Protein AF-A0A973SW27-F1 (afdb_monomer)

Structure (mmCIF, N/CA/C/O backbone):
data_AF-A0A973SW27-F1
#
_entry.id   AF-A0A973SW27-F1
#
loop_
_atom_site.group_PDB
_atom_site.id
_atom_site.type_symbol
_atom_site.label_atom_id
_atom_site.label_alt_id
_atom_site.label_comp_id
_atom_site.label_asym_id
_atom_site.label_entity_id
_atom_site.label_seq_id
_atom_site.pdbx_PDB_ins_code
_atom_site.Cartn_x
_atom_site.Cartn_y
_atom_site.Cartn_z
_atom_site.occupancy
_atom_site.B_iso_or_equiv
_atom_site.auth_seq_id
_atom_site.auth_comp_id
_atom_site.auth_asym_id
_atom_site.auth_atom_id
_atom_site.pdbx_PDB_model_num
ATOM 1 N N . LEU A 1 1 ? -18.133 21.772 13.355 1.00 40.66 1 LEU A N 1
ATOM 2 C CA . LEU A 1 1 ? -18.861 20.989 14.383 1.00 40.66 1 LEU A CA 1
ATOM 3 C C . LEU A 1 1 ? -17.955 19.847 14.830 1.00 40.66 1 LEU A C 1
ATOM 5 O O . LEU A 1 1 ? -17.284 19.302 13.960 1.00 40.66 1 LEU A O 1
ATOM 9 N N . PRO A 1 2 ? -17.870 19.508 16.127 1.00 47.66 2 PRO A N 1
ATOM 10 C CA . PRO A 1 2 ? -17.130 18.324 16.556 1.00 47.66 2 PRO A CA 1
ATOM 11 C C . PRO A 1 2 ? -17.764 17.072 15.932 1.00 47.66 2 PRO A C 1
ATOM 13 O O . PRO A 1 2 ? -18.982 16.905 15.987 1.00 47.66 2 PRO A O 1
ATOM 16 N N . ILE A 1 3 ? -16.948 16.222 15.305 1.00 56.50 3 ILE A N 1
ATOM 17 C CA . ILE A 1 3 ? -17.394 14.929 14.770 1.00 56.50 3 ILE A CA 1
ATOM 18 C C . ILE A 1 3 ? -17.722 14.034 15.968 1.00 56.50 3 ILE A C 1
ATOM 20 O O . ILE A 1 3 ? -16.873 13.818 16.832 1.00 56.50 3 ILE A O 1
ATOM 24 N N . SER A 1 4 ? -18.953 13.534 16.042 1.00 53.44 4 SER A N 1
ATOM 25 C CA . SER A 1 4 ? -19.408 12.644 17.109 1.00 53.44 4 SER A CA 1
ATOM 26 C C . SER A 1 4 ? -19.530 11.208 16.592 1.00 53.44 4 SER A C 1
ATOM 28 O O . SER A 1 4 ? -20.234 10.935 15.624 1.00 53.44 4 SER A O 1
ATOM 30 N N . VAL A 1 5 ? -18.842 10.269 17.249 1.00 60.06 5 VAL A N 1
ATOM 31 C CA . VAL A 1 5 ? -19.018 8.824 17.026 1.00 60.06 5 VAL A CA 1
ATOM 32 C C . VAL A 1 5 ? -20.014 8.310 18.061 1.00 60.06 5 VAL A C 1
ATOM 34 O O . VAL A 1 5 ? -19.787 8.447 19.264 1.00 60.06 5 VAL A O 1
ATOM 37 N N . ALA A 1 6 ? -21.129 7.733 17.612 1.00 65.50 6 ALA A N 1
ATOM 38 C CA . ALA A 1 6 ? -22.134 7.176 18.512 1.00 65.50 6 ALA A CA 1
ATOM 39 C C . ALA A 1 6 ? -21.799 5.718 18.852 1.00 65.50 6 ALA A C 1
ATOM 41 O O . ALA A 1 6 ? -21.609 4.895 17.954 1.00 65.50 6 ALA A O 1
ATOM 42 N N . VAL A 1 7 ? -21.778 5.394 20.149 1.00 57.81 7 VAL A N 1
ATOM 43 C CA . VAL A 1 7 ? -21.615 4.022 20.650 1.00 57.81 7 VAL A CA 1
ATOM 44 C C . VAL A 1 7 ? -22.796 3.656 21.535 1.00 57.81 7 VAL A C 1
ATOM 46 O O . VAL A 1 7 ? -23.141 4.393 22.458 1.00 57.81 7 VAL A O 1
ATOM 49 N N . ARG A 1 8 ? -23.432 2.517 21.250 1.00 64.19 8 ARG A N 1
ATOM 50 C CA . ARG A 1 8 ? -24.581 2.006 22.016 1.00 64.19 8 ARG A CA 1
ATOM 51 C C . ARG A 1 8 ? -24.301 0.596 22.533 1.00 64.19 8 ARG A C 1
ATOM 53 O O . ARG A 1 8 ? -23.698 -0.218 21.835 1.00 64.19 8 ARG A O 1
ATOM 60 N N . THR A 1 9 ? -24.784 0.308 23.742 1.00 63.28 9 THR A N 1
ATOM 61 C CA . THR A 1 9 ? -24.854 -1.041 24.331 1.00 63.28 9 THR A CA 1
ATOM 62 C C . THR A 1 9 ? -26.323 -1.406 24.575 1.00 63.28 9 THR A C 1
ATOM 64 O O . THR A 1 9 ? -27.123 -0.509 24.852 1.00 63.28 9 THR A O 1
ATOM 67 N N . PRO A 1 10 ? -26.723 -2.689 24.509 1.00 59.91 10 PRO A N 1
ATOM 68 C CA . PRO A 1 10 ? -28.121 -3.096 24.696 1.00 59.91 10 PRO A CA 1
ATOM 69 C C . PRO A 1 10 ? -28.594 -3.086 26.171 1.00 59.91 10 PRO A C 1
ATOM 71 O O . PRO A 1 10 ? -29.479 -3.853 26.536 1.00 59.91 10 PRO A O 1
ATOM 74 N N . GLY A 1 11 ? -28.024 -2.231 27.030 1.00 65.69 11 GLY A N 1
ATOM 75 C CA . GLY A 1 11 ? -28.366 -2.114 28.454 1.00 65.69 11 GLY A CA 1
ATOM 76 C C . GLY A 1 11 ? -27.400 -2.829 29.409 1.00 65.69 11 GLY A C 1
ATOM 77 O O . GLY A 1 11 ? -26.449 -3.494 28.992 1.00 65.69 11 GLY A O 1
ATOM 78 N N . ALA A 1 12 ? -27.634 -2.668 30.717 1.00 63.03 12 ALA A N 1
ATOM 79 C CA . ALA A 1 12 ? -26.813 -3.272 31.766 1.00 63.03 12 ALA A CA 1
ATOM 80 C C . ALA A 1 12 ? -26.934 -4.809 31.766 1.00 63.03 12 ALA A C 1
ATOM 82 O O . ALA A 1 12 ? -28.025 -5.367 31.645 1.00 63.03 12 ALA A O 1
ATOM 83 N N . ARG A 1 13 ? -25.805 -5.509 31.930 1.00 67.06 13 ARG A N 1
ATOM 84 C CA . ARG A 1 13 ? -25.742 -6.973 32.066 1.00 67.06 13 ARG A CA 1
ATOM 85 C C . ARG A 1 13 ? -25.045 -7.336 33.372 1.00 67.06 13 ARG A C 1
ATOM 87 O O . ARG A 1 13 ? -24.016 -6.755 33.708 1.00 67.06 13 ARG A O 1
ATOM 94 N N . THR A 1 14 ? -25.577 -8.322 34.088 1.00 67.81 14 THR A N 1
ATOM 95 C CA . THR A 1 14 ? -24.980 -8.819 35.333 1.00 67.81 14 THR A CA 1
ATOM 96 C C . THR A 1 14 ? -23.962 -9.918 35.038 1.00 67.81 14 THR A C 1
ATOM 98 O O . THR A 1 14 ? -24.295 -10.931 34.426 1.00 67.81 14 THR A O 1
ATOM 101 N N . LEU A 1 15 ? -22.728 -9.741 35.512 1.00 67.12 15 LEU A N 1
ATOM 102 C CA . LEU A 1 15 ? -21.686 -10.768 35.498 1.00 67.12 15 LEU A CA 1
ATOM 103 C C . LEU A 1 15 ? -21.727 -11.562 36.810 1.00 67.12 15 LEU A C 1
ATOM 105 O O . LEU A 1 15 ? -21.544 -10.993 37.885 1.00 67.12 15 LEU A O 1
ATOM 109 N N . ARG A 1 16 ? -21.945 -12.880 36.734 1.00 73.19 16 ARG A N 1
ATOM 110 C CA . ARG A 1 16 ? -21.802 -13.774 37.896 1.00 73.19 16 ARG A CA 1
ATOM 111 C C . ARG A 1 16 ? -20.324 -14.107 38.125 1.00 73.19 16 ARG A C 1
ATOM 113 O O . ARG A 1 16 ? -19.546 -14.164 37.173 1.00 73.19 16 ARG A O 1
ATOM 120 N N . ARG A 1 17 ? -19.935 -14.333 39.387 1.00 70.12 17 ARG A N 1
ATOM 121 C CA . ARG A 1 17 ? -18.566 -14.736 39.763 1.00 70.12 17 ARG A CA 1
ATOM 122 C C . ARG A 1 17 ? -18.140 -15.965 38.945 1.00 70.12 17 ARG A C 1
ATOM 124 O O . ARG A 1 17 ? -18.899 -16.922 38.856 1.00 70.12 17 ARG A O 1
ATOM 131 N N . GLY A 1 18 ? -16.942 -15.913 38.358 1.00 71.06 18 GLY A N 1
ATOM 132 C CA . GLY A 1 18 ? -16.387 -16.980 37.512 1.00 71.06 18 GLY A CA 1
ATOM 133 C C . GLY A 1 18 ? -16.957 -17.051 36.088 1.00 71.06 18 GLY A C 1
ATOM 134 O O . GLY A 1 18 ? -16.537 -17.904 35.316 1.00 71.06 18 GLY A O 1
ATOM 135 N N . GLY A 1 19 ? -17.902 -16.177 35.727 1.00 75.44 19 GLY A N 1
ATOM 136 C CA . GLY A 1 19 ? -18.508 -16.146 34.397 1.00 75.44 19 GLY A CA 1
ATOM 137 C C . GLY A 1 19 ? -17.782 -15.238 33.404 1.00 75.44 19 GLY A C 1
ATOM 138 O O . GLY A 1 19 ? -16.840 -14.523 33.737 1.00 75.44 19 GLY A O 1
ATOM 139 N N . THR A 1 20 ? -18.287 -15.223 32.173 1.00 72.31 20 THR A N 1
ATOM 140 C CA . THR A 1 20 ? -17.944 -14.244 31.133 1.00 72.31 20 THR A CA 1
ATOM 141 C C . THR A 1 20 ? -19.232 -13.589 30.644 1.00 72.31 20 THR A C 1
ATOM 143 O O . THR A 1 20 ? -20.231 -14.273 30.433 1.00 72.31 20 THR A O 1
ATOM 146 N N . VAL A 1 21 ? -19.222 -12.271 30.442 1.00 76.06 21 VAL A N 1
ATOM 147 C CA . VAL A 1 21 ? -20.316 -11.527 29.799 1.00 76.06 21 VAL A CA 1
ATOM 148 C C . VAL A 1 21 ? -19.765 -10.881 28.534 1.00 76.06 21 VAL A C 1
ATOM 150 O O . VAL A 1 21 ? -18.729 -10.223 28.575 1.00 76.06 21 VAL A O 1
ATOM 153 N N . ARG A 1 22 ? -20.465 -11.059 27.410 1.00 76.62 22 ARG A N 1
ATOM 154 C CA . ARG A 1 22 ? -20.168 -10.375 26.145 1.00 76.62 22 ARG A CA 1
ATOM 155 C C . ARG A 1 22 ? -21.127 -9.200 25.979 1.00 76.62 22 ARG A C 1
ATOM 157 O O . ARG A 1 22 ? -22.342 -9.382 26.052 1.00 76.62 22 ARG A O 1
ATOM 164 N N . LEU A 1 23 ? -20.582 -8.008 25.758 1.00 78.12 23 LEU A N 1
ATOM 165 C CA . LEU A 1 23 ? -21.348 -6.801 25.460 1.00 78.12 23 LEU A CA 1
ATOM 166 C C . LEU A 1 23 ? -21.123 -6.441 23.989 1.00 78.12 23 LEU A C 1
ATOM 168 O O . LEU A 1 23 ? -20.010 -6.042 23.648 1.00 78.12 23 LEU A O 1
ATOM 172 N N . PRO A 1 24 ? -22.125 -6.592 23.106 1.00 78.44 24 PRO A N 1
ATOM 173 C CA . PRO A 1 24 ? -21.983 -6.110 21.743 1.00 78.44 24 PRO A CA 1
ATOM 174 C C . PRO A 1 24 ? -21.921 -4.576 21.760 1.00 78.44 24 PRO A C 1
ATOM 176 O O . PRO A 1 24 ? -22.743 -3.922 22.408 1.00 78.44 24 PRO A O 1
ATOM 179 N N . LEU A 1 25 ? -20.938 -4.018 21.055 1.00 82.12 25 LEU A N 1
ATOM 180 C CA . LEU A 1 25 ? -20.796 -2.583 20.825 1.00 82.12 25 LEU A CA 1
ATOM 181 C C . LEU A 1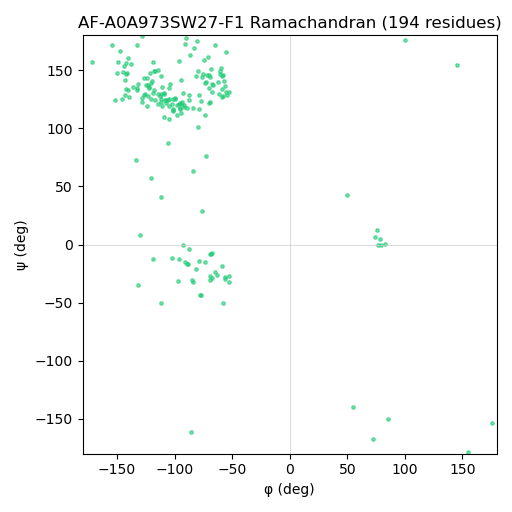 25 ? -21.218 -2.283 19.390 1.00 82.12 25 LEU A C 1
ATOM 183 O O . LEU A 1 25 ? -20.613 -2.795 18.451 1.00 82.12 25 LEU A O 1
ATOM 187 N N . ALA A 1 26 ? -22.245 -1.452 19.224 1.00 83.44 26 ALA A N 1
ATOM 188 C CA . ALA A 1 26 ? -22.583 -0.888 17.923 1.00 83.44 26 ALA A CA 1
ATOM 189 C C . ALA A 1 26 ? -21.854 0.450 17.767 1.00 83.44 26 ALA A C 1
ATOM 191 O O . ALA A 1 26 ? -22.084 1.365 18.561 1.00 83.44 26 ALA A O 1
ATOM 192 N N . VAL A 1 27 ? -20.981 0.546 16.762 1.00 83.94 27 VAL A N 1
ATOM 193 C CA . VAL A 1 27 ? -20.266 1.773 16.391 1.00 83.94 27 VAL A CA 1
ATOM 194 C C . VAL A 1 27 ? -20.858 2.291 15.087 1.00 83.94 27 VAL A C 1
ATOM 196 O O . VAL A 1 27 ? -20.891 1.568 14.094 1.00 83.94 27 VAL A O 1
ATOM 199 N N . THR A 1 28 ? -21.320 3.539 15.080 1.00 87.94 28 THR A N 1
ATOM 200 C CA . THR A 1 28 ? -21.819 4.200 13.867 1.00 87.94 28 THR A CA 1
ATOM 201 C C . THR A 1 28 ? -20.947 5.406 13.552 1.00 87.94 28 THR A C 1
ATOM 203 O O . THR A 1 28 ? -20.781 6.292 14.392 1.00 87.94 28 THR A O 1
ATOM 206 N N . VAL A 1 29 ? -20.407 5.436 12.334 1.00 86.31 29 VAL A N 1
ATOM 207 C CA . VAL A 1 29 ? -19.619 6.551 11.802 1.00 86.31 29 VAL A CA 1
ATOM 208 C C . VAL A 1 29 ? -20.525 7.369 10.877 1.00 86.31 29 VAL A C 1
ATOM 210 O O . VAL A 1 29 ? -20.999 6.820 9.880 1.00 86.31 29 VAL A O 1
ATOM 213 N N . PRO A 1 30 ? -20.822 8.643 11.192 1.00 87.25 30 PRO A N 1
ATOM 214 C CA . PRO A 1 30 ? -21.636 9.490 10.326 1.00 87.25 30 PRO A CA 1
ATOM 215 C C . PRO A 1 30 ? -21.034 9.641 8.924 1.00 87.25 30 PRO A C 1
ATOM 217 O O . PRO A 1 30 ? -19.811 9.723 8.772 1.00 87.25 30 PRO A O 1
ATOM 220 N N . ALA A 1 31 ? -21.892 9.747 7.908 1.00 83.62 31 ALA A N 1
ATOM 221 C CA . ALA A 1 31 ? -21.459 10.100 6.559 1.00 83.62 31 ALA A CA 1
ATOM 222 C C . ALA A 1 31 ? -20.709 11.446 6.565 1.00 83.62 31 ALA A C 1
ATOM 224 O O . ALA A 1 31 ? -21.077 12.366 7.296 1.00 83.62 31 ALA A O 1
ATOM 225 N N . GLY A 1 32 ? -19.640 11.549 5.771 1.00 84.69 32 GLY A N 1
ATOM 226 C CA . GLY A 1 32 ? -18.786 12.742 5.721 1.00 84.69 32 GLY A CA 1
ATOM 227 C C . GLY A 1 32 ? -17.783 12.870 6.874 1.00 84.69 32 GLY A C 1
ATOM 228 O O . GLY A 1 32 ? -17.082 13.877 6.953 1.00 84.69 32 GLY A O 1
ATOM 229 N N . THR A 1 33 ? -17.681 11.871 7.760 1.00 89.62 33 THR A N 1
ATOM 230 C CA . THR A 1 33 ? -16.595 11.813 8.749 1.00 89.62 33 THR A CA 1
ATOM 231 C C . THR A 1 33 ? -15.247 11.813 8.031 1.00 89.62 33 THR A C 1
ATOM 233 O O . THR A 1 33 ? -15.018 10.999 7.138 1.00 89.62 33 THR A O 1
ATOM 236 N N . ALA A 1 34 ? -14.357 12.727 8.422 1.00 90.31 34 ALA A N 1
ATOM 237 C CA . ALA A 1 34 ? -13.029 12.814 7.833 1.00 90.31 34 ALA A CA 1
ATOM 238 C C . ALA A 1 34 ? -12.243 11.506 8.061 1.00 90.31 34 ALA A C 1
ATOM 240 O O . ALA A 1 34 ? -12.402 10.875 9.112 1.00 90.31 34 ALA A O 1
ATOM 241 N N . PRO A 1 35 ? -11.368 11.098 7.132 1.00 90.94 35 PRO A N 1
ATOM 242 C CA . PRO A 1 35 ? -10.468 9.978 7.365 1.00 90.94 35 PRO A CA 1
ATOM 243 C C . PRO A 1 35 ? -9.583 10.227 8.582 1.00 90.94 35 PRO A C 1
ATOM 245 O O . PRO A 1 35 ? -9.179 11.359 8.855 1.00 90.94 35 PRO A O 1
ATOM 248 N N . GLY A 1 36 ? -9.275 9.168 9.319 1.00 90.62 36 GLY A N 1
ATOM 249 C CA . GLY A 1 36 ? -8.448 9.270 10.508 1.00 90.62 36 GLY A CA 1
ATOM 250 C C . GLY A 1 36 ? -8.684 8.159 11.514 1.00 90.62 36 GLY A C 1
ATOM 251 O O . GLY A 1 36 ? -9.483 7.242 11.320 1.00 90.62 36 GLY A O 1
ATOM 252 N N . THR A 1 37 ? -7.954 8.258 12.621 1.00 91.19 37 THR A N 1
ATOM 253 C CA . THR A 1 37 ? -8.097 7.355 13.760 1.00 91.19 37 THR A CA 1
ATOM 254 C C . THR A 1 37 ? -8.882 8.053 14.861 1.00 91.19 37 THR A C 1
ATOM 256 O O . THR A 1 37 ? -8.461 9.087 15.373 1.00 91.19 37 THR A O 1
ATOM 259 N N . TYR A 1 38 ? -10.010 7.463 15.238 1.00 91.06 38 TYR A N 1
ATOM 260 C CA . TYR A 1 38 ? -10.900 7.946 16.282 1.00 91.06 38 TYR A CA 1
ATOM 261 C C . TYR A 1 38 ? -10.861 6.981 17.462 1.00 91.06 38 TYR A C 1
ATOM 263 O O . TYR A 1 38 ? -11.105 5.784 17.307 1.00 91.06 38 TYR A O 1
ATOM 271 N N . THR A 1 39 ? -10.572 7.501 18.651 1.00 90.56 39 THR A N 1
ATOM 272 C CA . THR A 1 39 ? -10.571 6.709 19.883 1.00 90.56 39 THR A CA 1
ATOM 273 C C . THR A 1 39 ? -11.885 6.907 20.614 1.00 90.56 39 THR A C 1
ATOM 275 O O . THR A 1 39 ? -12.209 8.020 21.027 1.00 90.56 39 THR A O 1
ATOM 278 N N . VAL A 1 40 ? -12.622 5.818 20.816 1.00 88.75 40 VAL A N 1
ATOM 279 C CA . VAL A 1 40 ? -13.832 5.816 21.633 1.00 88.75 40 VAL A CA 1
ATOM 280 C C . VAL A 1 40 ? -13.529 5.149 22.977 1.00 88.75 40 VAL A C 1
ATOM 282 O O . VAL A 1 40 ? -13.336 3.931 23.019 1.00 88.75 40 VAL A O 1
ATOM 285 N N . PRO A 1 41 ? -13.459 5.905 24.087 1.00 87.50 41 PRO A N 1
ATOM 286 C CA . PRO A 1 41 ? -13.238 5.317 25.400 1.00 87.50 41 PRO A CA 1
ATOM 287 C C . PRO A 1 41 ? -14.477 4.532 25.844 1.00 87.50 41 PRO A C 1
ATOM 289 O O . PRO A 1 41 ? -15.570 5.084 25.971 1.00 87.50 41 PRO A O 1
ATOM 292 N N . VAL A 1 42 ? -14.310 3.237 26.116 1.00 86.69 42 VAL A N 1
ATOM 293 C CA . VAL A 1 42 ? -15.359 2.388 26.690 1.00 86.69 42 VAL A CA 1
ATOM 294 C C . VAL A 1 42 ? -15.081 2.214 28.175 1.00 86.69 42 VAL A C 1
ATOM 296 O O . VAL A 1 42 ? -14.063 1.645 28.570 1.00 86.69 42 VAL A O 1
ATOM 299 N N . ARG A 1 43 ? -15.999 2.705 29.009 1.00 87.00 43 ARG A N 1
ATOM 300 C CA . ARG A 1 43 ? -15.920 2.607 30.470 1.00 87.00 43 ARG A CA 1
ATOM 301 C C . ARG A 1 43 ? -16.889 1.559 30.991 1.00 87.00 43 ARG A C 1
ATOM 303 O O . ARG A 1 43 ? -18.055 1.543 30.605 1.00 87.00 43 ARG A O 1
ATOM 310 N N . PHE A 1 44 ? -16.415 0.717 31.898 1.00 81.31 44 PHE A N 1
ATOM 311 C CA . PHE A 1 44 ? -17.237 -0.259 32.604 1.00 81.31 44 PHE A CA 1
ATOM 312 C C . PHE A 1 44 ? -16.800 -0.370 34.065 1.00 81.31 44 PHE A C 1
ATOM 314 O O . PHE A 1 44 ? -15.623 -0.220 34.384 1.00 81.31 44 PHE A O 1
ATOM 321 N N . THR A 1 45 ? -17.748 -0.645 34.958 1.00 80.19 45 THR A N 1
ATOM 322 C CA . THR A 1 45 ? -17.482 -0.791 36.394 1.00 80.19 45 THR A CA 1
ATOM 323 C C . THR A 1 45 ? -17.604 -2.254 36.796 1.00 80.19 45 THR A C 1
ATOM 325 O O . THR A 1 45 ? -18.644 -2.874 36.585 1.00 80.19 45 THR A O 1
ATOM 328 N N . VAL A 1 46 ? -16.553 -2.812 37.399 1.00 74.12 46 VAL A N 1
ATOM 329 C CA . VAL A 1 46 ? -16.507 -4.198 37.890 1.00 74.12 46 VAL A CA 1
ATOM 330 C C . VAL A 1 46 ? -16.161 -4.172 39.369 1.00 74.12 46 VAL A C 1
ATOM 332 O O . VAL A 1 46 ? -15.106 -3.671 39.747 1.00 74.12 46 VAL A O 1
ATOM 335 N N . ALA A 1 47 ? -17.055 -4.698 40.213 1.00 78.62 47 ALA A N 1
ATOM 336 C CA . ALA A 1 47 ? -16.874 -4.737 41.669 1.00 78.62 47 ALA A CA 1
ATOM 337 C C . ALA A 1 47 ? -16.466 -3.371 42.275 1.00 78.62 47 ALA A C 1
ATOM 339 O O . ALA A 1 47 ? -15.558 -3.290 43.098 1.00 78.62 47 ALA A O 1
ATOM 340 N N . GLY A 1 48 ? -17.100 -2.283 41.818 1.00 82.44 48 GLY A N 1
ATOM 341 C CA . GLY A 1 48 ? -16.821 -0.917 42.282 1.00 82.44 48 GLY A CA 1
ATOM 342 C C . GLY A 1 48 ? -15.574 -0.257 41.679 1.00 82.44 48 GLY A C 1
ATOM 343 O O . GLY A 1 48 ? -15.301 0.898 41.987 1.00 82.44 48 GLY A O 1
ATOM 344 N N . ARG A 1 49 ? -14.830 -0.942 40.800 1.00 84.06 49 ARG A N 1
ATOM 345 C CA . ARG A 1 49 ? -13.678 -0.377 40.082 1.00 84.06 49 ARG A CA 1
ATOM 346 C C . ARG A 1 49 ? -14.056 -0.017 38.652 1.00 84.06 49 ARG A C 1
ATOM 348 O O . ARG A 1 49 ? -14.525 -0.877 37.909 1.00 84.06 49 ARG A O 1
ATOM 355 N N . THR A 1 50 ? -13.817 1.230 38.262 1.00 87.81 50 THR A N 1
ATOM 356 C CA . THR A 1 50 ? -13.958 1.675 36.871 1.00 87.81 50 THR A CA 1
ATOM 357 C C . THR A 1 50 ? -12.744 1.231 36.068 1.00 87.81 50 THR A C 1
ATOM 359 O O . THR A 1 50 ? -11.605 1.486 36.452 1.00 87.81 50 THR A O 1
ATOM 362 N N . VAL A 1 51 ? -12.994 0.584 34.937 1.00 86.25 51 VAL A N 1
ATOM 363 C CA . VAL A 1 51 ? -11.992 0.228 33.939 1.00 86.25 51 VAL A CA 1
ATOM 364 C C . VAL A 1 51 ? -12.351 0.949 32.649 1.00 86.25 51 VAL A C 1
ATOM 366 O O . VAL A 1 51 ? -13.503 0.932 32.214 1.00 86.25 51 VAL A O 1
ATOM 369 N N . GLU A 1 52 ? -11.358 1.582 32.037 1.00 89.19 52 GLU A N 1
ATOM 370 C CA . GLU A 1 52 ? -11.482 2.219 30.732 1.00 89.19 52 GLU A CA 1
ATOM 371 C C . GLU A 1 52 ? -10.652 1.437 29.717 1.00 89.19 52 GLU A C 1
ATOM 373 O O . GLU A 1 52 ? -9.484 1.120 29.957 1.00 89.19 52 GLU A O 1
ATOM 378 N N . ARG A 1 53 ? -11.269 1.084 28.590 1.00 89.88 53 ARG A N 1
ATOM 379 C CA . ARG A 1 53 ? -10.595 0.457 27.455 1.00 89.88 53 ARG A CA 1
ATOM 380 C C . ARG A 1 53 ? -10.931 1.234 26.185 1.00 89.88 53 ARG A C 1
ATOM 382 O O . ARG A 1 53 ? -12.113 1.385 25.880 1.00 89.88 53 ARG A O 1
ATOM 389 N N . PRO A 1 54 ? -9.931 1.741 25.449 1.00 90.50 54 PRO A N 1
ATOM 390 C CA . PRO A 1 54 ? -10.188 2.422 24.192 1.00 90.50 54 PRO A CA 1
ATOM 391 C C . PRO A 1 54 ? -10.598 1.418 23.112 1.00 90.50 54 PRO A C 1
ATOM 393 O O . PRO A 1 54 ? -10.020 0.337 22.999 1.00 90.50 54 PRO A O 1
ATOM 396 N N . VAL A 1 55 ? -11.569 1.810 22.294 1.00 90.56 55 VAL A N 1
ATOM 397 C CA . VAL A 1 55 ? -11.854 1.196 20.997 1.00 90.56 55 VAL A CA 1
ATOM 398 C C . VAL A 1 55 ? -11.339 2.138 19.921 1.00 90.56 55 VAL A C 1
ATOM 400 O O . VAL A 1 55 ? -11.709 3.311 19.887 1.00 90.56 55 VAL A O 1
ATOM 403 N N . THR A 1 56 ? -10.485 1.623 19.044 1.00 91.75 56 THR A N 1
ATOM 404 C CA . THR A 1 56 ? -9.932 2.384 17.923 1.00 91.75 56 THR A CA 1
ATOM 405 C C . THR A 1 56 ? -10.786 2.159 16.684 1.00 91.75 56 THR A C 1
ATOM 407 O O . THR A 1 56 ? -10.949 1.026 16.238 1.00 91.75 56 THR A O 1
ATOM 410 N N . VAL A 1 57 ? -11.304 3.240 16.109 1.00 91.75 57 VAL A N 1
ATOM 411 C CA . VAL A 1 57 ? -12.057 3.243 14.853 1.00 91.75 57 VAL A CA 1
ATOM 412 C C . VAL A 1 57 ? -11.208 3.947 13.804 1.00 91.75 57 VAL A C 1
ATOM 414 O O . VAL A 1 57 ? -10.862 5.115 13.971 1.00 91.75 57 VAL A O 1
ATOM 417 N N . ARG A 1 58 ? -10.852 3.244 12.729 1.00 91.88 58 ARG A N 1
ATOM 418 C CA . ARG A 1 58 ? -10.161 3.836 11.578 1.00 91.88 58 ARG A CA 1
ATOM 419 C C . ARG A 1 58 ? -11.179 4.112 10.486 1.00 91.88 58 ARG A C 1
ATOM 421 O O . ARG A 1 58 ? -11.924 3.216 10.099 1.00 91.88 58 ARG A O 1
ATOM 428 N N . VAL A 1 59 ? -11.225 5.356 10.038 1.00 92.62 59 VAL A N 1
ATOM 429 C CA . VAL A 1 59 ? -12.067 5.799 8.930 1.00 92.62 59 VAL A CA 1
ATOM 430 C C . VAL A 1 59 ? -11.149 6.102 7.761 1.00 92.62 59 VAL A C 1
ATOM 432 O O . VAL A 1 59 ? -10.173 6.831 7.928 1.00 92.62 59 VAL A O 1
ATOM 435 N N . HIS A 1 60 ? -11.481 5.555 6.601 1.00 93.50 60 HIS A N 1
ATOM 436 C CA . HIS A 1 60 ? -10.738 5.739 5.362 1.00 93.50 60 HIS A CA 1
ATOM 437 C C . HIS A 1 60 ? -11.628 6.405 4.317 1.00 93.50 60 HIS A C 1
ATOM 439 O O . HIS A 1 60 ? -12.859 6.321 4.395 1.00 93.50 60 HIS A O 1
ATOM 445 N N . LEU A 1 61 ? -11.017 7.062 3.334 1.00 91.19 61 LEU A N 1
ATOM 446 C CA . LEU A 1 61 ? -11.746 7.476 2.142 1.00 91.19 61 LEU A CA 1
ATOM 447 C C . LEU A 1 61 ? -12.268 6.229 1.426 1.00 91.19 61 LEU A C 1
ATOM 449 O O . LEU A 1 61 ? -11.535 5.243 1.324 1.00 91.19 61 LEU A O 1
ATOM 453 N N . PRO A 1 62 ? -13.498 6.253 0.887 1.00 91.75 62 PRO A N 1
ATOM 454 C CA . PRO A 1 62 ? -13.932 5.200 -0.013 1.00 91.75 62 PRO A CA 1
ATOM 455 C C . PRO A 1 62 ? -12.920 5.076 -1.157 1.00 91.75 62 PRO A C 1
ATOM 457 O O . PRO A 1 62 ? -12.538 6.077 -1.764 1.00 91.75 62 PRO A O 1
ATOM 460 N N . ALA A 1 63 ? -12.443 3.861 -1.414 1.00 94.88 63 ALA A N 1
ATOM 461 C CA . ALA A 1 63 ? -11.490 3.592 -2.480 1.00 94.88 63 ALA A CA 1
ATOM 462 C C . ALA A 1 63 ? -11.788 2.241 -3.129 1.00 94.88 63 ALA A C 1
ATOM 464 O O . ALA A 1 63 ? -11.913 1.218 -2.444 1.00 94.88 63 ALA A O 1
ATOM 465 N N . GLY A 1 64 ? -11.891 2.235 -4.454 1.00 94.44 64 GLY A N 1
ATOM 466 C CA . GLY A 1 64 ? -12.310 1.067 -5.221 1.00 94.44 64 GLY A CA 1
ATOM 467 C C . GLY A 1 64 ? -12.442 1.362 -6.712 1.00 94.44 64 GLY A C 1
ATOM 468 O O . GLY A 1 64 ? -11.786 2.259 -7.238 1.00 94.44 64 GLY A O 1
ATOM 469 N N . GLY A 1 65 ? -13.298 0.596 -7.389 1.00 94.62 65 GLY A N 1
ATOM 470 C CA . GLY A 1 65 ? -13.431 0.634 -8.845 1.00 94.62 65 GLY A CA 1
ATOM 471 C C . GLY A 1 65 ? -12.417 -0.280 -9.532 1.00 94.62 65 GLY A C 1
ATOM 472 O O . GLY A 1 65 ? -12.044 -1.315 -8.985 1.00 94.62 65 GLY A O 1
ATOM 473 N N . ARG A 1 66 ? -12.001 0.087 -10.748 1.00 95.62 66 ARG A N 1
ATOM 474 C CA . ARG A 1 66 ? -10.993 -0.669 -11.502 1.00 95.62 66 ARG A CA 1
ATOM 475 C C . ARG A 1 66 ? -9.607 -0.441 -10.902 1.00 95.62 66 ARG A C 1
ATOM 477 O O . ARG A 1 66 ? -9.259 0.704 -10.617 1.00 95.62 66 ARG A O 1
ATOM 484 N N . ASP A 1 67 ? -8.819 -1.506 -10.813 1.00 97.50 67 ASP A N 1
ATOM 485 C CA . ASP A 1 67 ? -7.390 -1.409 -10.526 1.00 97.50 67 ASP A CA 1
ATOM 486 C C . ASP A 1 67 ? -6.678 -0.504 -11.556 1.00 97.50 67 ASP A C 1
ATOM 488 O O . ASP A 1 67 ? -6.957 -0.523 -12.764 1.00 97.50 67 ASP A O 1
ATOM 492 N N . LEU A 1 68 ? -5.797 0.355 -11.051 1.00 97.06 68 LEU A N 1
ATOM 493 C CA . LEU A 1 68 ? -5.029 1.339 -11.804 1.00 97.06 68 LEU A CA 1
ATOM 494 C C . LEU A 1 68 ? -3.670 0.807 -12.281 1.00 97.06 68 LEU A C 1
ATOM 496 O O . LEU A 1 68 ? -3.049 1.453 -13.130 1.00 97.06 68 LEU A O 1
ATOM 500 N N . VAL A 1 69 ? -3.199 -0.313 -11.726 1.00 97.31 69 VAL A N 1
ATOM 501 C CA . VAL A 1 69 ? -1.868 -0.875 -11.998 1.00 97.31 69 VAL A CA 1
ATOM 502 C C . VAL A 1 69 ? -1.773 -1.605 -13.347 1.00 97.31 69 VAL A C 1
ATOM 504 O O . VAL A 1 69 ? -0.799 -1.339 -14.060 1.00 97.31 69 VAL A O 1
ATOM 507 N N . PRO A 1 70 ? -2.744 -2.447 -13.767 1.00 94.19 70 PRO A N 1
ATOM 508 C CA . PRO A 1 70 ? -2.636 -3.214 -15.001 1.00 94.19 70 PRO A CA 1
ATOM 509 C C . PRO A 1 70 ? -2.375 -2.346 -16.237 1.00 94.19 70 PRO A C 1
ATOM 511 O O . PRO A 1 70 ? -3.047 -1.338 -16.495 1.00 94.19 70 PRO A O 1
ATOM 514 N N . GLY A 1 71 ? -1.374 -2.751 -17.022 1.00 85.06 71 GLY A N 1
ATOM 515 C CA . GLY A 1 71 ? -0.896 -2.009 -18.194 1.00 85.06 71 GLY A CA 1
ATOM 516 C C . GLY A 1 71 ? -0.084 -0.747 -17.867 1.00 85.06 71 GLY A C 1
ATOM 517 O O . GLY A 1 71 ? 0.231 0.030 -18.773 1.00 85.06 71 GLY A O 1
ATOM 518 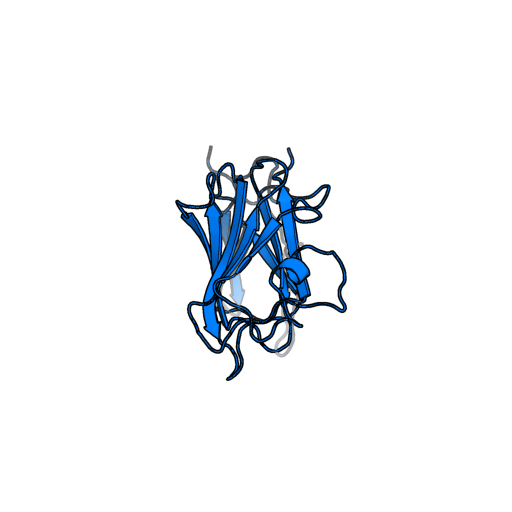N N . GLY A 1 72 ? 0.230 -0.510 -16.592 1.00 90.50 72 GLY A N 1
ATOM 519 C CA . GLY A 1 72 ? 1.261 0.425 -16.160 1.00 90.50 72 GLY A CA 1
ATOM 520 C C . GLY A 1 72 ? 2.665 -0.094 -16.480 1.00 90.50 72 GLY A C 1
ATOM 521 O O . GLY A 1 72 ? 2.869 -1.281 -16.722 1.00 90.50 72 GLY A O 1
ATOM 522 N N . LE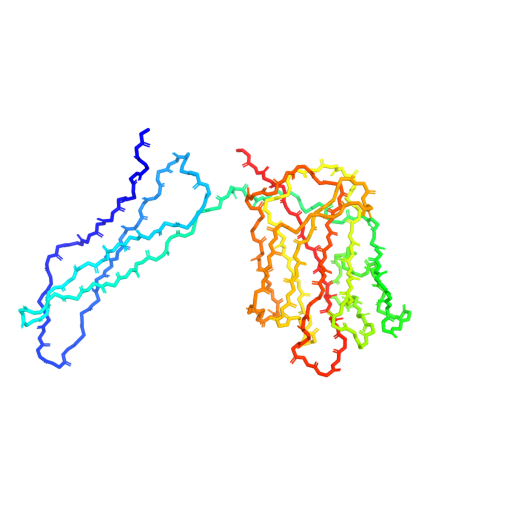U A 1 73 ? 3.652 0.804 -16.496 1.00 97.75 73 LEU A N 1
ATOM 523 C CA . LEU A 1 73 ? 5.054 0.415 -16.688 1.00 97.75 73 LEU A CA 1
ATOM 524 C C . LEU A 1 73 ? 5.722 0.259 -15.325 1.00 97.75 73 LEU A C 1
ATOM 526 O O . LEU A 1 73 ? 5.843 1.253 -14.603 1.00 97.75 73 LEU A O 1
ATOM 530 N N . ALA A 1 74 ? 6.165 -0.952 -14.999 1.00 98.56 74 ALA A N 1
ATOM 531 C CA . ALA A 1 74 ? 6.875 -1.222 -13.759 1.00 98.56 74 ALA A CA 1
ATOM 532 C C . ALA A 1 74 ? 8.399 -1.167 -13.937 1.00 98.56 74 ALA A C 1
ATOM 534 O O . ALA A 1 74 ? 8.936 -1.612 -14.951 1.00 98.56 74 ALA A O 1
ATOM 535 N N . THR A 1 75 ? 9.091 -0.625 -12.939 1.00 98.75 75 THR A N 1
ATOM 536 C CA . THR A 1 75 ? 10.556 -0.649 -12.823 1.00 98.75 75 THR A CA 1
ATOM 537 C C . THR A 1 75 ? 10.952 -0.889 -11.370 1.00 98.75 75 THR A C 1
ATOM 539 O O . THR A 1 75 ? 10.154 -0.667 -10.458 1.00 98.75 75 THR A O 1
ATOM 542 N N . SER A 1 76 ? 12.184 -1.327 -11.133 1.00 98.81 76 SER A N 1
ATOM 543 C CA . SER A 1 76 ? 12.706 -1.616 -9.797 1.00 98.81 76 SER A CA 1
ATOM 544 C C . SER A 1 76 ? 14.089 -0.994 -9.592 1.00 98.81 76 SER A C 1
ATOM 546 O O . SER A 1 76 ? 14.720 -0.496 -10.527 1.00 98.81 76 SER A O 1
ATOM 548 N N . SER A 1 77 ? 14.577 -1.045 -8.354 1.00 98.62 77 SER A N 1
ATOM 549 C CA . SER A 1 77 ? 15.986 -0.796 -8.018 1.00 98.62 77 SER A CA 1
ATOM 550 C C . SER A 1 77 ? 16.940 -1.879 -8.533 1.00 98.62 77 SER A C 1
ATOM 552 O O . SER A 1 77 ? 18.150 -1.742 -8.380 1.00 98.62 77 SER A O 1
ATOM 554 N N . GLY A 1 78 ? 16.400 -2.975 -9.061 1.00 98.62 78 GLY A N 1
ATOM 555 C CA . GLY A 1 78 ? 17.104 -4.194 -9.420 1.00 98.62 78 GLY A CA 1
ATOM 556 C C . GLY A 1 78 ? 16.213 -5.406 -9.174 1.00 98.62 78 GLY A C 1
ATOM 557 O O . GLY A 1 78 ? 15.336 -5.373 -8.304 1.00 98.62 78 GLY A O 1
ATOM 558 N N . ASP A 1 79 ? 16.486 -6.471 -9.918 1.00 98.62 79 ASP A N 1
ATOM 559 C CA . ASP A 1 79 ? 15.777 -7.745 -9.834 1.00 98.62 79 ASP A CA 1
ATOM 560 C C . ASP A 1 79 ? 16.739 -8.834 -9.322 1.00 98.62 79 ASP A C 1
ATOM 562 O O . ASP A 1 79 ? 17.951 -8.740 -9.527 1.00 98.62 79 ASP A O 1
ATOM 566 N N . GLU A 1 80 ? 16.217 -9.845 -8.623 1.00 98.44 80 GLU A N 1
ATOM 567 C CA . GLU A 1 80 ? 16.987 -11.005 -8.146 1.00 98.44 80 GLU A CA 1
ATOM 568 C C . GLU A 1 80 ? 17.641 -11.728 -9.330 1.00 98.44 80 GLU A C 1
ATOM 570 O O . GLU A 1 80 ? 18.847 -11.981 -9.338 1.00 98.44 80 GLU A O 1
ATOM 575 N N . THR A 1 81 ? 16.829 -12.015 -10.349 1.00 98.31 81 THR A N 1
ATOM 576 C CA . THR A 1 81 ? 17.219 -12.573 -11.645 1.00 98.31 81 THR A CA 1
ATOM 577 C C . THR A 1 81 ? 16.283 -12.020 -12.730 1.00 98.31 81 THR A C 1
ATOM 579 O O . THR A 1 81 ? 15.216 -11.489 -12.408 1.00 98.31 81 THR A O 1
ATOM 582 N N . PRO A 1 82 ? 16.619 -12.184 -14.024 1.00 98.00 82 PRO A N 1
ATOM 583 C CA . PRO A 1 82 ? 15.710 -11.837 -15.118 1.00 98.00 82 PRO A CA 1
ATOM 584 C C . PRO A 1 82 ? 14.356 -12.570 -15.102 1.00 98.00 82 PRO A C 1
ATOM 586 O O . PRO A 1 82 ? 13.421 -12.096 -15.740 1.00 98.00 82 PRO A O 1
ATOM 589 N N . ASP A 1 83 ? 14.237 -13.693 -14.381 1.00 98.12 83 ASP A N 1
ATOM 590 C CA . ASP A 1 83 ? 12.997 -14.479 -14.276 1.00 98.12 83 ASP A CA 1
ATOM 591 C C . ASP A 1 83 ? 11.985 -13.878 -13.285 1.00 98.12 83 ASP A C 1
ATOM 593 O O . ASP A 1 83 ? 10.813 -14.253 -13.299 1.00 98.12 83 ASP A O 1
ATOM 597 N N . PHE A 1 84 ? 12.412 -12.932 -12.440 1.00 98.56 84 PHE A N 1
ATOM 598 C CA . PHE A 1 84 ? 11.556 -12.254 -11.458 1.00 98.56 84 PHE A CA 1
ATOM 599 C C . PHE A 1 84 ? 11.520 -10.732 -11.677 1.00 98.56 84 PHE A C 1
ATOM 601 O O . PHE A 1 84 ? 11.887 -9.965 -10.777 1.00 98.56 84 PHE A O 1
ATOM 608 N N . PRO A 1 85 ? 11.116 -10.270 -12.876 1.00 98.69 85 PRO A N 1
ATOM 609 C CA . PRO A 1 85 ? 11.251 -8.879 -13.280 1.00 98.69 85 PRO A CA 1
ATOM 610 C C . PRO A 1 85 ? 10.237 -7.972 -12.583 1.00 98.69 85 PRO A C 1
ATOM 612 O O . PRO A 1 85 ? 9.145 -8.396 -12.205 1.00 98.69 85 PRO A O 1
ATOM 615 N N . ALA A 1 86 ? 10.538 -6.672 -12.523 1.00 98.75 86 ALA A N 1
ATOM 616 C CA . ALA A 1 86 ? 9.605 -5.662 -12.015 1.00 98.75 86 ALA A CA 1
ATOM 617 C C . ALA A 1 86 ? 8.223 -5.702 -12.696 1.00 98.75 86 ALA A C 1
ATOM 619 O O . ALA A 1 86 ? 7.220 -5.414 -12.056 1.00 98.75 86 ALA A O 1
ATOM 620 N N . ALA A 1 87 ? 8.152 -6.066 -13.982 1.00 98.44 87 ALA A N 1
ATOM 621 C CA . ALA A 1 87 ? 6.898 -6.142 -14.739 1.00 98.44 87 ALA A CA 1
ATOM 622 C C . ALA A 1 87 ? 5.847 -7.071 -14.105 1.00 98.44 87 ALA A C 1
ATOM 624 O O . ALA A 1 87 ? 4.655 -6.806 -14.253 1.00 98.44 87 ALA A O 1
ATOM 625 N N . ALA A 1 88 ? 6.283 -8.091 -13.363 1.00 98.50 88 ALA A N 1
ATOM 626 C CA . ALA A 1 88 ? 5.396 -9.063 -12.739 1.00 98.50 88 ALA A CA 1
ATOM 627 C C . ALA A 1 88 ? 4.459 -8.445 -11.689 1.00 98.50 88 ALA A C 1
ATOM 629 O O . ALA A 1 88 ? 3.346 -8.911 -11.518 1.00 98.50 88 ALA A O 1
ATOM 630 N N . VAL A 1 89 ? 4.817 -7.327 -11.036 1.00 98.50 89 VAL A N 1
ATOM 631 C CA . VAL A 1 89 ? 3.877 -6.710 -10.074 1.00 98.50 89 VAL A CA 1
ATOM 632 C C . VAL A 1 89 ? 2.645 -6.076 -10.729 1.00 98.50 89 VAL A C 1
ATOM 634 O O . VAL A 1 89 ? 1.758 -5.612 -10.014 1.00 98.50 89 VAL A O 1
ATOM 637 N N . ALA A 1 90 ? 2.615 -5.980 -12.063 1.00 97.81 90 ALA A N 1
ATOM 638 C CA . ALA A 1 90 ? 1.592 -5.263 -12.819 1.00 97.81 90 ALA A CA 1
ATOM 639 C C . ALA A 1 90 ? 0.971 -6.070 -13.975 1.00 97.81 90 ALA A C 1
ATOM 641 O O . ALA A 1 90 ? 0.222 -5.498 -14.775 1.00 97.81 90 ALA A O 1
ATOM 642 N N . ASP A 1 91 ? 1.280 -7.364 -14.092 1.00 96.69 91 ASP A N 1
ATOM 643 C CA . ASP A 1 91 ? 0.771 -8.229 -15.165 1.00 96.69 91 ASP A CA 1
ATOM 644 C C . ASP A 1 91 ? -0.576 -8.898 -14.824 1.00 96.69 91 ASP A C 1
ATOM 646 O O . ASP A 1 91 ? -1.299 -9.312 -15.732 1.00 96.69 91 ASP A O 1
ATOM 650 N N . GLY A 1 92 ? -0.951 -8.917 -13.541 1.00 93.75 92 GLY A N 1
ATOM 651 C CA . GLY A 1 92 ? -2.187 -9.521 -13.049 1.00 93.75 92 GLY A CA 1
ATOM 652 C C . GLY A 1 92 ? -2.149 -11.051 -12.985 1.00 93.75 92 GLY A C 1
ATOM 653 O O . GLY A 1 92 ? -3.208 -11.662 -12.826 1.00 93.75 92 GLY A O 1
ATOM 654 N N . ASP A 1 93 ? -0.973 -11.669 -13.120 1.00 96.12 93 ASP A N 1
ATOM 655 C CA . ASP A 1 93 ? -0.791 -13.112 -13.006 1.00 96.12 93 ASP A CA 1
ATOM 656 C C . ASP A 1 93 ? -0.293 -13.478 -11.594 1.00 96.12 93 ASP A C 1
ATOM 658 O O . ASP A 1 93 ? 0.852 -13.203 -11.247 1.00 96.12 93 ASP A O 1
ATOM 662 N N . PRO A 1 94 ? -1.103 -14.151 -10.756 1.00 94.81 94 PRO A N 1
ATOM 663 C CA . PRO A 1 94 ? -0.681 -14.528 -9.407 1.00 94.81 94 PRO A CA 1
ATOM 664 C C . PRO A 1 94 ? 0.435 -15.590 -9.381 1.00 94.81 94 PRO A C 1
ATOM 666 O O . PRO A 1 94 ? 0.923 -15.928 -8.301 1.00 94.81 94 PRO A O 1
ATOM 669 N N . ALA A 1 95 ? 0.812 -16.169 -10.528 1.00 96.94 95 ALA A N 1
ATOM 670 C CA . ALA A 1 95 ? 1.913 -17.122 -10.638 1.00 96.94 95 ALA A CA 1
ATOM 671 C C . ALA A 1 95 ? 3.275 -16.459 -10.912 1.00 96.94 95 ALA A C 1
ATOM 673 O O . ALA A 1 95 ? 4.310 -17.104 -10.711 1.00 96.94 95 ALA A O 1
ATOM 674 N N . THR A 1 96 ? 3.302 -15.202 -11.360 1.00 98.12 96 THR A N 1
ATOM 675 C CA . THR A 1 96 ? 4.539 -14.443 -11.581 1.00 98.12 96 THR A CA 1
ATOM 676 C C . THR A 1 96 ? 4.839 -13.576 -10.361 1.00 98.12 96 THR A C 1
ATOM 678 O O . THR A 1 96 ? 3.979 -13.302 -9.530 1.00 98.12 96 THR A O 1
ATOM 681 N N . ARG A 1 97 ? 6.103 -13.184 -10.182 1.00 98.69 97 ARG A N 1
ATOM 682 C CA . ARG A 1 97 ? 6.498 -12.306 -9.076 1.00 98.69 97 ARG A CA 1
ATOM 683 C C . ARG A 1 97 ? 7.687 -11.450 -9.458 1.00 98.69 97 ARG A C 1
ATOM 685 O O . ARG A 1 97 ? 8.584 -11.907 -10.167 1.00 98.69 97 ARG A O 1
ATOM 692 N N . TRP A 1 98 ? 7.733 -10.243 -8.915 1.00 98.81 98 TRP A N 1
ATOM 693 C CA . TRP A 1 98 ? 8.986 -9.511 -8.803 1.00 98.81 98 TRP A CA 1
ATOM 694 C C . TRP A 1 98 ? 9.748 -10.015 -7.582 1.00 98.81 98 TRP A C 1
ATOM 696 O O . TRP A 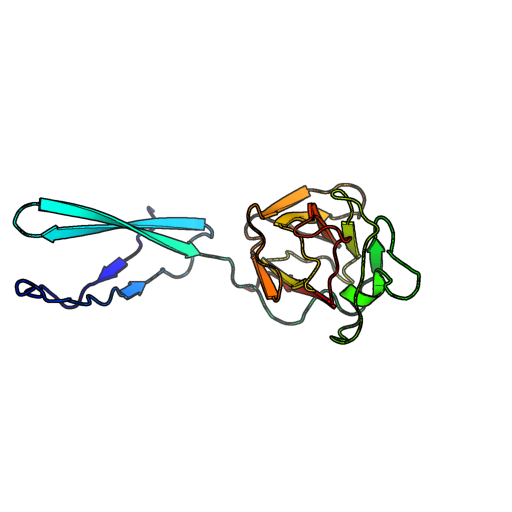1 98 ? 9.147 -10.322 -6.545 1.00 98.81 98 TRP A O 1
ATOM 706 N N . SER A 1 99 ? 11.072 -10.057 -7.692 1.00 98.88 99 SER A N 1
ATOM 707 C CA . SER A 1 99 ? 11.959 -10.291 -6.557 1.00 98.88 99 SER A CA 1
ATOM 708 C C . SER A 1 99 ? 13.123 -9.328 -6.616 1.00 98.88 99 SER A C 1
ATOM 710 O O . SER A 1 99 ? 13.712 -9.140 -7.675 1.00 98.88 99 SER A O 1
ATOM 712 N N . SER A 1 100 ? 13.480 -8.730 -5.487 1.00 98.88 100 SER A N 1
ATOM 713 C CA . SER A 1 100 ? 14.624 -7.832 -5.402 1.00 98.88 100 SER A CA 1
ATOM 714 C C . SER A 1 100 ? 15.931 -8.587 -5.136 1.00 98.88 100 SER A C 1
ATOM 716 O O . SER A 1 100 ? 15.918 -9.688 -4.581 1.00 98.88 100 SER A O 1
ATOM 718 N N . PRO A 1 101 ? 17.087 -7.945 -5.371 1.00 98.69 101 PRO A N 1
ATOM 719 C CA . PRO A 1 101 ? 18.328 -8.307 -4.707 1.00 98.69 101 PRO A CA 1
ATOM 720 C C . PRO A 1 101 ? 18.184 -8.283 -3.179 1.00 98.69 101 PRO A C 1
ATOM 722 O O . PRO A 1 101 ? 17.244 -7.712 -2.616 1.00 98.69 101 PRO A O 1
ATOM 725 N N . VAL A 1 102 ? 19.163 -8.871 -2.495 1.00 98.62 102 VAL A N 1
ATOM 726 C CA . VAL A 1 102 ? 19.276 -8.897 -1.029 1.00 98.62 102 VAL A CA 1
ATOM 727 C C . VAL A 1 102 ? 19.678 -7.506 -0.509 1.00 98.62 102 VAL A C 1
ATOM 729 O O . VAL A 1 102 ? 20.830 -7.265 -0.162 1.00 98.62 102 VAL A O 1
ATOM 732 N N . ASP A 1 103 ? 18.723 -6.575 -0.476 1.00 98.56 103 ASP A N 1
ATOM 733 C CA . ASP A 1 103 ? 18.921 -5.178 -0.071 1.00 98.56 103 ASP A CA 1
ATOM 734 C C . ASP A 1 103 ? 17.673 -4.642 0.645 1.00 98.56 103 ASP A C 1
ATOM 736 O O . ASP A 1 103 ? 16.565 -4.666 0.109 1.00 98.56 103 ASP A O 1
ATOM 740 N N . ASP A 1 104 ? 17.850 -4.124 1.863 1.00 98.69 104 ASP A N 1
ATOM 741 C CA . ASP A 1 104 ? 16.754 -3.545 2.642 1.00 98.69 104 ASP A CA 1
ATOM 742 C C . ASP A 1 104 ? 16.161 -2.290 1.994 1.00 98.69 104 ASP A C 1
ATOM 744 O O . ASP A 1 104 ? 15.002 -1.976 2.256 1.00 98.69 104 ASP A O 1
ATOM 748 N N . SER A 1 105 ? 16.920 -1.594 1.146 1.00 98.19 105 SER A N 1
ATOM 749 C CA . SER A 1 105 ? 16.524 -0.351 0.484 1.00 98.19 105 SER A CA 1
ATOM 750 C C . SER A 1 105 ? 15.888 -0.541 -0.899 1.00 98.19 105 SER A C 1
ATOM 752 O O . SER A 1 105 ? 15.487 0.454 -1.522 1.00 98.19 105 SER A O 1
ATOM 754 N N . ALA A 1 106 ? 15.765 -1.795 -1.354 1.00 98.88 106 ALA A N 1
ATOM 755 C CA . ALA A 1 106 ? 15.201 -2.131 -2.651 1.00 98.88 106 ALA A CA 1
ATOM 756 C C . ALA A 1 106 ? 13.748 -1.657 -2.802 1.00 98.88 106 ALA A C 1
ATOM 758 O O . ALA A 1 106 ? 12.981 -1.559 -1.838 1.00 98.88 106 ALA A O 1
ATOM 759 N N . TRP A 1 107 ? 13.367 -1.342 -4.035 1.00 98.88 107 TRP A N 1
ATOM 760 C CA . TRP A 1 107 ? 12.045 -0.830 -4.361 1.00 98.88 107 TRP A CA 1
ATOM 761 C C . TRP A 1 107 ? 11.550 -1.339 -5.710 1.00 98.88 107 TRP A C 1
ATOM 763 O O . TRP A 1 107 ? 12.336 -1.598 -6.618 1.00 98.88 107 TRP A O 1
ATOM 773 N N . VAL A 1 108 ? 10.227 -1.391 -5.843 1.00 98.94 108 VAL A N 1
ATOM 774 C CA . VAL A 1 108 ? 9.513 -1.558 -7.111 1.00 98.94 108 VAL A CA 1
ATOM 775 C C . VAL A 1 108 ? 8.488 -0.443 -7.246 1.00 98.94 108 VAL A C 1
ATOM 777 O O . VAL A 1 108 ? 7.907 0.015 -6.258 1.00 98.94 108 VAL A O 1
ATOM 780 N N . GLN A 1 109 ? 8.295 0.049 -8.461 1.00 98.81 109 GLN A N 1
ATOM 781 C CA . GLN A 1 109 ? 7.355 1.119 -8.752 1.00 98.81 109 GLN A CA 1
ATOM 782 C C . GLN A 1 109 ? 6.574 0.834 -10.023 1.00 98.81 109 GLN A C 1
ATOM 784 O O . GLN A 1 109 ? 7.074 0.171 -10.924 1.00 98.81 109 GLN A O 1
ATOM 789 N N . VAL A 1 110 ? 5.391 1.429 -10.125 1.00 98.81 110 VAL A N 1
ATOM 790 C CA . VAL A 1 110 ? 4.546 1.380 -11.314 1.00 98.81 110 VAL A CA 1
ATOM 791 C C . VAL A 1 110 ? 4.194 2.800 -11.732 1.00 98.81 110 VAL A C 1
ATOM 793 O O . VAL A 1 110 ? 3.700 3.593 -10.925 1.00 98.81 110 VAL A O 1
ATOM 796 N N . ARG A 1 111 ? 4.418 3.119 -13.010 1.00 98.69 111 ARG A N 1
ATOM 797 C CA . ARG A 1 111 ? 3.825 4.283 -13.671 1.00 98.69 111 ARG A CA 1
ATOM 798 C C . ARG A 1 111 ? 2.384 3.968 -14.048 1.00 98.69 111 ARG A C 1
ATOM 800 O O . ARG A 1 111 ? 2.146 3.109 -14.897 1.00 98.69 111 ARG A O 1
ATOM 807 N N . LEU A 1 112 ? 1.445 4.704 -13.470 1.00 98.06 112 LEU A N 1
ATOM 808 C CA . LEU A 1 112 ? 0.026 4.592 -13.779 1.00 98.06 112 LEU A CA 1
ATOM 809 C C . LEU A 1 112 ? -0.253 5.130 -15.187 1.00 98.06 112 LEU A C 1
ATOM 811 O O . LEU A 1 112 ? 0.342 6.113 -15.632 1.00 98.06 112 LEU A O 1
ATOM 815 N N . ARG A 1 113 ? -1.213 4.519 -15.887 1.00 96.19 113 ARG A N 1
ATOM 816 C CA . ARG A 1 113 ? -1.637 4.987 -17.221 1.00 96.19 113 ARG A CA 1
ATOM 817 C C . ARG A 1 113 ? -2.333 6.344 -17.182 1.00 96.19 113 ARG A C 1
ATOM 819 O O . ARG A 1 113 ? -2.313 7.087 -18.161 1.00 96.19 113 ARG A O 1
ATOM 826 N N . THR A 1 114 ? -2.988 6.645 -16.068 1.00 94.00 114 THR A N 1
ATOM 827 C CA . THR A 1 114 ? -3.707 7.897 -15.850 1.00 94.00 114 THR A CA 1
ATOM 828 C C . THR A 1 114 ? -3.456 8.351 -14.417 1.00 94.00 114 THR A C 1
ATOM 830 O O . THR A 1 114 ? -3.683 7.557 -13.502 1.00 94.00 114 THR A O 1
ATOM 833 N N . PRO A 1 115 ? -2.997 9.596 -14.200 1.00 96.31 115 PRO A N 1
ATOM 834 C CA . PRO A 1 115 ? -2.823 10.121 -12.856 1.00 96.31 115 PRO A CA 1
ATOM 835 C C . PRO A 1 115 ? -4.136 10.112 -12.071 1.00 96.31 115 PRO A C 1
ATOM 837 O O . PRO A 1 115 ? -5.165 10.570 -12.568 1.00 96.31 115 PRO A O 1
ATOM 840 N N . ALA A 1 116 ? -4.093 9.639 -10.830 1.00 96.62 116 ALA A N 1
ATOM 841 C CA . ALA A 1 116 ? -5.265 9.499 -9.973 1.00 96.62 116 ALA A CA 1
ATOM 842 C C . ALA A 1 116 ? -4.929 9.847 -8.522 1.00 96.62 116 ALA A C 1
ATOM 844 O O . ALA A 1 116 ? -3.782 9.742 -8.091 1.00 96.62 116 ALA A O 1
ATOM 845 N N . ARG A 1 117 ? -5.940 10.237 -7.742 1.00 96.81 117 ARG A N 1
ATOM 846 C CA . ARG A 1 117 ? -5.810 10.278 -6.284 1.00 96.81 117 ARG A CA 1
ATOM 847 C C . ARG A 1 117 ? -5.988 8.860 -5.748 1.00 96.81 117 ARG A C 1
ATOM 849 O O . ARG A 1 117 ? -7.114 8.375 -5.672 1.00 96.81 117 ARG A O 1
ATOM 856 N N . VAL A 1 118 ? -4.887 8.192 -5.426 1.00 97.25 118 VAL A N 1
ATOM 857 C CA . VAL A 1 118 ? -4.901 6.801 -4.950 1.00 97.25 118 VAL A CA 1
ATOM 858 C C . VAL A 1 118 ? -5.335 6.764 -3.485 1.00 97.25 118 VAL A C 1
ATOM 860 O O . VAL A 1 118 ? -4.739 7.435 -2.649 1.00 97.25 118 VAL A O 1
ATOM 863 N N . GLY A 1 119 ? -6.391 6.005 -3.186 1.00 97.00 119 GLY A N 1
ATOM 864 C CA . GLY A 1 119 ? -6.961 5.874 -1.842 1.00 97.00 119 GLY A CA 1
ATOM 865 C C . GLY A 1 119 ? -6.471 4.640 -1.088 1.00 97.00 119 GLY A C 1
ATOM 866 O O . GLY A 1 119 ? -6.318 4.688 0.130 1.00 97.00 119 GLY A O 1
ATOM 867 N N . LYS A 1 120 ? -6.166 3.547 -1.796 1.00 98.06 120 LYS A N 1
ATOM 868 C CA . LYS A 1 120 ? -5.528 2.362 -1.210 1.00 98.06 120 LYS A CA 1
ATOM 869 C C . LYS A 1 120 ? -4.649 1.633 -2.218 1.00 98.06 120 LYS A C 1
ATOM 871 O O . LYS A 1 120 ? -4.875 1.725 -3.425 1.00 98.06 120 LYS A O 1
ATOM 876 N N . VAL A 1 121 ? -3.694 0.883 -1.689 1.00 98.50 121 VAL A N 1
ATOM 877 C CA . VAL A 1 121 ? -2.881 -0.094 -2.413 1.00 98.50 121 VAL A CA 1
ATOM 878 C C . VAL A 1 121 ? -3.093 -1.458 -1.762 1.00 98.50 121 VAL A C 1
ATOM 880 O O . VAL A 1 121 ? -3.173 -1.536 -0.535 1.00 98.50 121 VAL A O 1
ATOM 883 N N . VAL A 1 122 ? -3.207 -2.510 -2.567 1.00 98.69 122 VAL A N 1
ATOM 884 C CA . VAL A 1 122 ? -3.176 -3.902 -2.102 1.00 98.69 122 VAL A CA 1
ATOM 885 C C . VAL A 1 122 ? -1.858 -4.510 -2.563 1.00 98.69 122 VAL A C 1
ATOM 887 O O . VAL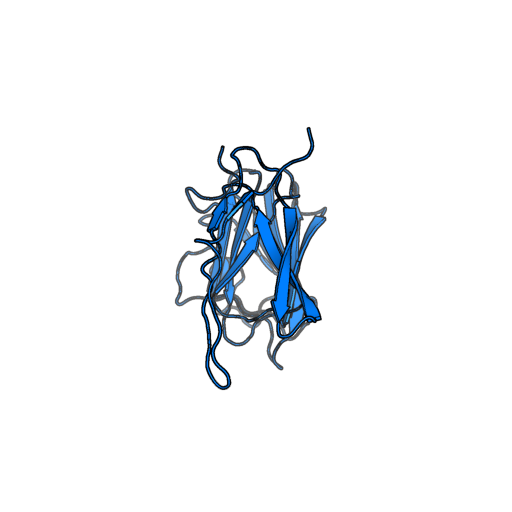 A 1 122 ? -1.468 -4.347 -3.716 1.00 98.69 122 VAL A O 1
ATOM 890 N N . LEU A 1 123 ? -1.136 -5.132 -1.638 1.00 98.88 123 LEU A N 1
ATOM 891 C CA . LEU A 1 123 ? 0.150 -5.772 -1.877 1.00 98.88 123 LEU A CA 1
ATOM 892 C C . LEU A 1 123 ? -0.017 -7.272 -1.694 1.00 98.88 123 LEU A C 1
ATOM 894 O O . LEU A 1 123 ? -0.498 -7.694 -0.646 1.00 98.88 123 LEU A O 1
ATOM 898 N N . HIS A 1 124 ? 0.412 -8.046 -2.683 1.00 98.81 124 HIS A N 1
ATOM 899 C CA . HIS A 1 124 ? 0.400 -9.504 -2.635 1.00 98.81 124 HIS A CA 1
ATOM 900 C C . HIS A 1 124 ? 1.830 -9.990 -2.432 1.00 98.81 124 HIS A C 1
ATOM 902 O O . HIS A 1 124 ? 2.575 -10.191 -3.393 1.00 98.81 124 HIS A O 1
ATOM 908 N N . TRP A 1 125 ? 2.264 -10.093 -1.180 1.00 98.81 125 TRP A N 1
ATOM 909 C CA . TRP A 1 125 ? 3.613 -10.543 -0.855 1.00 98.81 125 TRP A CA 1
ATOM 910 C C . TRP A 1 125 ? 3.765 -12.053 -1.023 1.00 98.81 125 TRP A C 1
ATOM 912 O O . TRP A 1 125 ? 2.862 -12.828 -0.713 1.00 98.81 125 TRP A O 1
ATOM 922 N N . GLN A 1 126 ? 4.964 -12.469 -1.420 1.00 98.38 126 GLN A N 1
ATOM 923 C CA . GLN A 1 126 ? 5.444 -13.828 -1.180 1.00 98.38 126 GLN A CA 1
ATOM 924 C C . GLN A 1 126 ? 5.961 -13.945 0.276 1.00 98.38 126 GLN A C 1
ATOM 926 O O . GLN A 1 126 ? 6.029 -12.952 1.002 1.00 98.38 126 GLN A O 1
ATOM 931 N N . ASP A 1 127 ? 6.356 -15.138 0.726 1.00 98.19 127 ASP A N 1
ATOM 932 C CA . ASP A 1 127 ? 6.982 -15.365 2.043 1.00 98.19 127 ASP A CA 1
ATOM 933 C C . ASP A 1 127 ? 8.202 -14.461 2.325 1.00 98.19 127 ASP A C 1
ATOM 935 O O . ASP A 1 127 ? 8.504 -14.150 3.478 1.00 98.19 127 ASP A O 1
ATOM 939 N N . ALA A 1 128 ? 8.915 -14.007 1.291 1.00 98.38 128 ALA A N 1
ATOM 940 C CA . ALA A 1 128 ? 9.999 -13.037 1.390 1.00 98.38 128 ALA A CA 1
ATOM 941 C C . ALA A 1 128 ? 9.469 -11.586 1.395 1.00 98.38 128 ALA A C 1
ATOM 943 O O . ALA A 1 128 ? 9.732 -10.790 0.494 1.00 98.38 128 ALA A O 1
ATOM 944 N N . TYR A 1 129 ? 8.690 -11.237 2.419 1.00 98.75 129 TYR A N 1
ATOM 945 C CA . TYR A 1 129 ? 8.022 -9.937 2.537 1.00 98.75 129 TYR A CA 1
ATOM 946 C C . TYR A 1 129 ? 8.854 -8.877 3.279 1.00 98.75 129 TYR A C 1
ATOM 948 O O . TYR A 1 129 ? 9.910 -9.140 3.873 1.00 98.75 129 TYR A O 1
ATOM 956 N N . ALA A 1 130 ? 8.356 -7.639 3.272 1.00 98.69 130 ALA A N 1
ATOM 957 C CA . ALA A 1 130 ? 8.940 -6.545 4.033 1.00 98.69 130 ALA A CA 1
ATOM 958 C C . ALA A 1 130 ? 8.356 -6.435 5.448 1.00 98.69 130 ALA A C 1
ATOM 960 O O . ALA A 1 130 ? 7.189 -6.100 5.623 1.00 98.69 130 ALA A O 1
ATOM 961 N N . ALA A 1 131 ? 9.191 -6.616 6.476 1.00 98.62 131 ALA A N 1
ATOM 962 C CA . ALA A 1 131 ? 8.797 -6.364 7.865 1.00 98.62 131 ALA A CA 1
ATOM 963 C C . ALA A 1 131 ? 8.602 -4.864 8.144 1.00 98.62 131 ALA A C 1
ATOM 965 O O . ALA A 1 131 ? 7.847 -4.494 9.038 1.00 98.62 131 ALA A O 1
ATOM 966 N N . ARG A 1 132 ? 9.299 -3.995 7.399 1.00 98.81 132 ARG A N 1
ATOM 967 C CA . ARG A 1 132 ? 9.079 -2.544 7.391 1.00 98.81 132 ARG A CA 1
ATOM 968 C C . ARG A 1 132 ? 9.249 -2.012 5.976 1.00 98.81 132 ARG A C 1
ATOM 970 O O . ARG A 1 132 ? 10.247 -2.324 5.327 1.00 98.81 132 ARG A O 1
ATOM 977 N N . TYR A 1 133 ? 8.325 -1.172 5.526 1.00 98.88 133 TYR A N 1
ATOM 978 C CA . TYR A 1 133 ? 8.367 -0.578 4.191 1.00 98.88 133 TYR A CA 1
ATOM 979 C C . TYR A 1 133 ? 7.612 0.752 4.124 1.00 98.88 133 TYR A C 1
ATOM 981 O O . TYR A 1 133 ? 6.948 1.184 5.070 1.00 98.88 133 TYR A O 1
ATOM 989 N N . GLN A 1 134 ? 7.749 1.428 2.992 1.00 98.88 134 GLN A N 1
ATOM 990 C CA . GLN A 1 134 ? 7.052 2.659 2.664 1.00 98.88 134 GLN A CA 1
ATOM 991 C C . GLN A 1 134 ? 6.261 2.473 1.377 1.00 98.88 134 GLN A C 1
ATOM 993 O O . GLN A 1 134 ? 6.792 1.967 0.389 1.00 98.88 134 GLN A O 1
ATOM 998 N N . VAL A 1 135 ? 5.020 2.950 1.379 1.00 98.75 135 VAL A N 1
ATOM 999 C CA . VAL A 1 135 ? 4.278 3.205 0.145 1.00 98.75 135 VAL A CA 1
ATOM 1000 C C . VAL A 1 135 ? 4.450 4.680 -0.182 1.00 98.75 135 VAL A C 1
ATOM 1002 O O . VAL A 1 135 ? 4.139 5.559 0.630 1.00 98.75 135 VAL A O 1
ATOM 1005 N N . GLN A 1 136 ? 4.998 4.947 -1.359 1.00 98.75 136 GLN A N 1
ATOM 1006 C CA . GLN A 1 136 ? 5.307 6.281 -1.843 1.00 98.75 136 GLN A CA 1
ATOM 1007 C C . GLN A 1 136 ? 4.506 6.587 -3.107 1.00 98.75 136 GLN A C 1
ATOM 1009 O O . GLN A 1 136 ? 4.213 5.704 -3.913 1.00 98.75 136 GLN A O 1
ATOM 1014 N N . THR A 1 137 ? 4.184 7.860 -3.288 1.00 98.56 137 THR A N 1
ATOM 1015 C CA . THR A 1 137 ? 3.484 8.391 -4.460 1.00 98.56 137 THR A CA 1
ATOM 1016 C C . THR A 1 137 ? 4.346 9.448 -5.131 1.00 98.56 137 THR A C 1
ATOM 1018 O O . THR A 1 137 ? 5.053 10.196 -4.448 1.00 98.56 137 THR A O 1
ATOM 1021 N N . SER A 1 138 ? 4.252 9.557 -6.451 1.00 98.56 138 SER A N 1
ATOM 1022 C CA . SER A 1 138 ? 4.924 10.607 -7.216 1.00 98.56 138 SER A CA 1
ATOM 1023 C C . SER A 1 138 ? 4.067 11.060 -8.397 1.00 98.56 138 SER A C 1
ATOM 1025 O O . SER A 1 138 ? 3.299 10.275 -8.955 1.00 98.56 138 SER A O 1
ATOM 1027 N N . ALA A 1 139 ? 4.183 12.332 -8.776 1.00 97.88 139 ALA A N 1
ATOM 1028 C CA . ALA A 1 139 ? 3.560 12.870 -9.984 1.00 97.88 139 ALA A CA 1
ATOM 1029 C C . ALA A 1 139 ? 4.419 12.627 -11.239 1.00 97.88 139 ALA A C 1
ATOM 1031 O O . ALA A 1 139 ? 3.875 12.430 -12.322 1.00 97.88 139 ALA A O 1
ATOM 1032 N N . ASP A 1 140 ? 5.745 12.610 -11.090 1.00 97.00 140 ASP A N 1
ATOM 1033 C CA . ASP A 1 140 ? 6.726 12.651 -12.182 1.00 97.00 140 ASP A CA 1
ATOM 1034 C C . ASP A 1 140 ? 7.640 11.411 -12.246 1.00 97.00 140 ASP A C 1
ATOM 1036 O O . ASP A 1 140 ? 8.309 11.192 -13.254 1.00 97.00 140 ASP A O 1
ATOM 1040 N N . GLY A 1 141 ? 7.644 10.574 -11.206 1.00 97.44 141 GLY A N 1
ATOM 1041 C CA . GLY A 1 141 ? 8.522 9.410 -11.071 1.00 97.44 141 GLY A CA 1
ATOM 1042 C C . GLY A 1 141 ? 9.919 9.755 -10.543 1.00 97.44 141 GLY A C 1
ATOM 1043 O O . GLY A 1 141 ? 10.741 8.856 -10.356 1.00 97.44 141 GLY A O 1
ATOM 1044 N N . VAL A 1 142 ? 10.183 11.033 -10.259 1.00 97.00 142 VAL A N 1
ATOM 1045 C CA . VAL A 1 142 ? 11.480 11.567 -9.819 1.00 97.00 142 VAL A CA 1
ATOM 1046 C C . VAL A 1 142 ? 11.393 12.046 -8.373 1.00 97.00 142 VAL A C 1
ATOM 1048 O O . VAL A 1 142 ? 12.196 11.635 -7.536 1.00 97.00 142 VAL A O 1
ATOM 1051 N N . THR A 1 143 ? 10.387 12.860 -8.057 1.00 97.50 143 THR A N 1
ATOM 1052 C CA . THR A 1 143 ? 10.148 13.395 -6.716 1.00 97.50 143 THR A CA 1
ATOM 1053 C C . THR A 1 143 ? 9.140 12.516 -5.996 1.00 97.50 143 THR A C 1
ATOM 1055 O O . THR A 1 143 ? 7.993 12.388 -6.422 1.00 97.50 143 THR A O 1
ATOM 1058 N N . TRP A 1 144 ? 9.563 11.897 -4.896 1.00 98.12 144 TRP A N 1
ATOM 1059 C CA . TRP A 1 144 ? 8.756 10.921 -4.168 1.00 98.12 144 TRP A CA 1
ATOM 1060 C C . TRP A 1 144 ? 8.318 11.451 -2.811 1.00 98.12 144 TRP A C 1
ATOM 1062 O O . TRP A 1 144 ? 9.123 11.975 -2.042 1.00 98.12 144 TRP A O 1
ATOM 1072 N N . HIS A 1 145 ? 7.044 11.238 -2.496 1.00 97.88 145 HIS A N 1
ATOM 1073 C CA . HIS A 1 145 ? 6.470 11.529 -1.189 1.00 97.88 145 HIS A CA 1
ATOM 1074 C C . HIS A 1 145 ? 6.045 10.225 -0.525 1.00 97.88 145 HIS A C 1
ATOM 1076 O O . HIS A 1 145 ? 5.343 9.413 -1.127 1.00 97.88 145 HIS A O 1
ATOM 1082 N N . THR A 1 146 ? 6.455 10.018 0.724 1.00 98.00 146 THR A N 1
ATOM 1083 C CA . THR A 1 146 ? 5.990 8.873 1.512 1.00 98.00 146 THR A CA 1
ATOM 1084 C C . THR A 1 146 ? 4.547 9.111 1.938 1.00 98.00 146 THR A C 1
ATOM 1086 O O . THR A 1 146 ? 4.288 9.983 2.763 1.00 98.00 146 THR A O 1
ATOM 1089 N N . ALA A 1 147 ? 3.622 8.326 1.385 1.00 97.31 147 ALA A N 1
ATOM 1090 C CA . ALA A 1 147 ? 2.213 8.367 1.759 1.00 97.31 147 ALA A CA 1
ATOM 1091 C C . ALA A 1 147 ? 1.982 7.623 3.081 1.00 97.31 147 ALA A C 1
ATOM 1093 O O . ALA A 1 147 ? 1.283 8.119 3.960 1.00 97.31 147 ALA A O 1
ATOM 1094 N N . VAL A 1 148 ? 2.605 6.449 3.239 1.00 97.62 148 VAL A N 1
ATOM 1095 C CA . VAL A 1 148 ? 2.497 5.616 4.446 1.00 97.62 148 VAL A CA 1
ATOM 1096 C C . VAL A 1 148 ? 3.832 4.942 4.744 1.00 97.62 148 VAL A C 1
ATOM 1098 O O . VAL A 1 148 ? 4.529 4.493 3.836 1.00 97.62 148 VAL A O 1
ATOM 1101 N N . THR A 1 149 ? 4.177 4.839 6.029 1.00 98.12 149 THR A N 1
ATOM 1102 C CA . THR A 1 149 ? 5.200 3.904 6.518 1.00 98.12 149 THR A CA 1
ATOM 1103 C C . THR A 1 149 ? 4.508 2.771 7.261 1.00 98.12 149 THR A C 1
ATOM 1105 O O . THR A 1 149 ? 3.816 3.020 8.248 1.00 98.12 149 THR A O 1
ATOM 1108 N N . VAL A 1 150 ? 4.718 1.539 6.809 1.00 98.38 150 VAL A N 1
ATOM 1109 C CA . VAL A 1 150 ? 4.257 0.328 7.489 1.00 98.38 150 VAL A CA 1
ATOM 1110 C C . VAL A 1 150 ? 5.406 -0.177 8.354 1.00 98.38 150 VAL A C 1
ATOM 1112 O O . VAL A 1 150 ? 6.474 -0.512 7.844 1.00 98.38 150 VAL A O 1
ATOM 1115 N N . ALA A 1 151 ? 5.218 -0.125 9.675 1.00 98.25 151 ALA A N 1
ATOM 1116 C CA . ALA A 1 151 ? 6.251 -0.449 10.663 1.00 98.25 151 ALA A CA 1
ATOM 1117 C C . ALA A 1 151 ? 6.346 -1.948 10.980 1.00 98.25 151 ALA A C 1
ATOM 1119 O O . ALA A 1 151 ? 7.439 -2.424 11.283 1.00 98.25 151 ALA A O 1
ATOM 1120 N N . ASP A 1 152 ? 5.210 -2.640 10.874 1.00 96.94 152 ASP A N 1
ATOM 1121 C CA . ASP A 1 152 ? 5.012 -4.032 11.267 1.00 96.94 152 ASP A CA 1
ATOM 1122 C C . ASP A 1 152 ? 4.277 -4.768 10.135 1.00 96.94 152 ASP A C 1
ATOM 1124 O O . ASP A 1 152 ? 3.074 -5.018 10.216 1.00 96.94 152 ASP A O 1
ATOM 1128 N N . GLY A 1 153 ? 4.988 -5.031 9.035 1.00 97.88 153 GLY A N 1
ATOM 1129 C CA . GLY A 1 153 ? 4.460 -5.814 7.916 1.00 97.88 153 GLY A CA 1
ATOM 1130 C C . GLY A 1 153 ? 4.238 -7.275 8.317 1.00 97.88 153 GLY A C 1
ATOM 1131 O O . GLY A 1 153 ? 5.064 -7.862 9.018 1.00 97.88 153 GLY A O 1
ATOM 1132 N N . GLY A 1 154 ? 3.118 -7.846 7.886 1.00 97.75 154 GLY A N 1
ATOM 1133 C CA . GLY A 1 154 ? 2.710 -9.231 8.107 1.00 97.75 154 GLY A CA 1
ATOM 1134 C C . GLY A 1 154 ? 2.918 -10.158 6.906 1.00 97.75 154 GLY A C 1
ATOM 1135 O O . GLY A 1 154 ? 2.835 -11.370 7.084 1.00 97.75 154 GLY A O 1
ATOM 1136 N N . GLY A 1 155 ? 3.206 -9.617 5.716 1.00 97.69 155 GLY A N 1
ATOM 1137 C CA . GLY A 1 155 ? 3.287 -10.405 4.480 1.00 97.69 155 GLY A CA 1
ATOM 1138 C C . GLY A 1 155 ? 1.9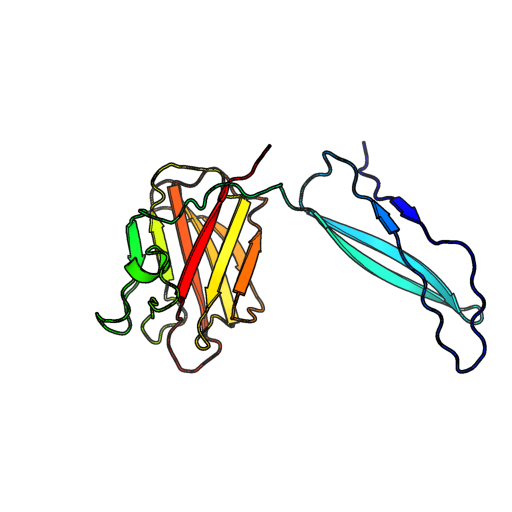10 -10.866 3.989 1.00 97.69 155 GLY A C 1
ATOM 1139 O O . GLY A 1 155 ? 0.886 -10.366 4.453 1.00 97.69 155 GLY A O 1
ATOM 1140 N N . GLY A 1 156 ? 1.878 -11.803 3.035 1.00 98.25 156 GLY A N 1
ATOM 1141 C CA . GLY A 1 156 ? 0.644 -12.191 2.343 1.00 98.25 156 GLY A CA 1
ATOM 1142 C C . GLY A 1 156 ? -0.064 -10.994 1.698 1.00 98.25 156 GLY A C 1
ATOM 1143 O O . GLY A 1 156 ? 0.592 -10.102 1.158 1.00 98.25 156 GLY A O 1
ATOM 1144 N N . ASP A 1 157 ? -1.394 -10.962 1.784 1.00 98.44 157 ASP A N 1
ATOM 1145 C CA . ASP A 1 157 ? -2.198 -9.851 1.272 1.00 98.44 157 ASP A CA 1
ATOM 1146 C C . ASP A 1 157 ? -2.284 -8.708 2.290 1.00 98.44 157 ASP A C 1
ATOM 1148 O O . ASP A 1 157 ? -2.878 -8.841 3.365 1.00 98.44 157 ASP A O 1
ATOM 1152 N N . GLU A 1 158 ? -1.758 -7.539 1.927 1.00 98.50 158 GLU A N 1
ATOM 1153 C CA . GLU A 1 158 ? -1.805 -6.341 2.761 1.00 98.50 158 GLU A CA 1
ATOM 1154 C C . GLU A 1 158 ? -2.520 -5.190 2.059 1.00 98.50 158 GLU A C 1
ATOM 1156 O O . GLU A 1 158 ? -2.131 -4.748 0.982 1.00 98.50 158 GLU A O 1
ATOM 1161 N N . THR A 1 159 ? -3.547 -4.636 2.707 1.00 98.31 159 THR A N 1
ATOM 1162 C CA . THR A 1 159 ? -4.173 -3.383 2.266 1.00 98.31 159 THR A CA 1
ATOM 1163 C C . THR A 1 159 ? -3.581 -2.198 3.019 1.00 98.31 159 THR A C 1
ATOM 1165 O O . THR A 1 159 ? -3.695 -2.103 4.243 1.00 98.31 159 THR A O 1
ATOM 1168 N N . VAL A 1 160 ? -3.024 -1.246 2.276 1.00 98.19 160 VAL A N 1
ATOM 1169 C CA . VAL A 1 160 ? -2.463 0.002 2.798 1.00 98.19 160 VAL A CA 1
ATOM 1170 C C . VAL A 1 160 ? -3.336 1.172 2.349 1.00 98.19 160 VAL A C 1
ATOM 1172 O O . VAL A 1 160 ? -3.544 1.375 1.155 1.00 98.19 160 VAL A O 1
ATOM 1175 N N . TRP A 1 161 ? -3.847 1.955 3.301 1.00 97.56 161 TRP A N 1
ATOM 1176 C CA . TRP A 1 161 ? -4.713 3.113 3.040 1.00 97.56 161 TRP A CA 1
ATOM 1177 C C . TRP A 1 161 ? -3.914 4.413 2.938 1.00 97.56 161 TRP A C 1
ATOM 1179 O O . TRP A 1 161 ? -3.114 4.721 3.817 1.00 97.56 161 TRP A O 1
ATOM 1189 N N . LEU A 1 162 ? -4.150 5.185 1.877 1.00 96.12 162 LEU A N 1
ATOM 1190 C CA . LEU A 1 162 ? -3.389 6.377 1.492 1.00 96.12 162 LEU A CA 1
ATOM 1191 C C . LEU A 1 162 ? -4.241 7.655 1.649 1.00 96.12 162 LEU A C 1
ATOM 1193 O O . LEU A 1 162 ? -4.197 8.548 0.809 1.00 96.12 162 LEU A O 1
ATOM 1197 N N . ASP A 1 163 ? -5.028 7.775 2.722 1.00 90.94 163 ASP A N 1
ATOM 1198 C CA . ASP A 1 163 ? -6.049 8.835 2.864 1.00 90.94 163 ASP A CA 1
ATOM 1199 C C . ASP A 1 163 ? -5.512 10.277 2.737 1.00 90.94 163 ASP A C 1
ATOM 1201 O O . ASP A 1 163 ? -6.225 11.184 2.296 1.00 90.94 163 ASP A O 1
ATOM 1205 N N . GLY A 1 164 ? -4.247 10.490 3.118 1.00 83.88 164 GLY A N 1
ATOM 1206 C CA . GLY A 1 164 ? -3.549 11.775 3.021 1.00 83.88 164 GLY A CA 1
ATOM 1207 C C . GLY A 1 164 ? -2.847 12.032 1.682 1.00 83.88 164 GLY A C 1
ATOM 1208 O O . GLY A 1 164 ? -2.288 13.112 1.499 1.00 83.88 164 GLY A O 1
ATOM 1209 N N . ALA A 1 165 ? -2.845 11.073 0.752 1.00 87.50 165 ALA A N 1
ATOM 1210 C CA . ALA A 1 165 ? -2.160 11.218 -0.525 1.00 87.50 165 ALA A CA 1
ATOM 1211 C C . ALA A 1 165 ? -2.929 12.130 -1.500 1.00 87.50 165 ALA A C 1
ATOM 1213 O O . ALA A 1 165 ? -4.167 12.153 -1.561 1.00 87.50 165 ALA A O 1
ATOM 1214 N N . GLY A 1 166 ? -2.154 12.893 -2.273 1.00 88.19 166 GLY A N 1
ATOM 1215 C CA . GLY A 1 166 ? -2.636 13.718 -3.376 1.00 88.19 166 GLY A CA 1
ATOM 1216 C C . GLY A 1 166 ? -2.759 12.940 -4.688 1.00 88.19 166 GLY A C 1
ATOM 1217 O O . GLY A 1 166 ? -2.811 11.710 -4.714 1.00 88.19 166 GLY A O 1
ATOM 1218 N N . GLN A 1 167 ? -2.810 13.672 -5.799 1.00 95.31 167 GLN A N 1
ATOM 1219 C CA . GLN A 1 167 ? -2.795 13.078 -7.133 1.00 95.31 167 GLN A CA 1
ATOM 1220 C C . GLN A 1 167 ? -1.413 12.478 -7.436 1.00 95.31 167 GLN A C 1
ATOM 1222 O O . GLN A 1 167 ? -0.389 13.112 -7.188 1.00 95.31 167 GLN A O 1
ATOM 1227 N N . ALA A 1 168 ? -1.389 11.264 -7.978 1.00 97.12 168 ALA A N 1
ATOM 1228 C CA . ALA A 1 168 ? -0.176 10.514 -8.272 1.00 97.12 168 ALA A CA 1
ATOM 1229 C C . ALA A 1 168 ? -0.220 9.956 -9.698 1.00 97.12 168 ALA A C 1
ATOM 1231 O O . ALA A 1 168 ? -1.249 9.448 -10.142 1.00 97.12 168 ALA A O 1
ATOM 1232 N N . GLY A 1 169 ? 0.904 10.043 -10.408 1.00 98.06 169 GLY A N 1
ATOM 1233 C CA . GLY A 1 169 ? 1.160 9.322 -11.657 1.00 98.06 169 GLY A CA 1
ATOM 1234 C C . GLY A 1 169 ? 1.946 8.026 -11.440 1.00 98.06 169 GLY A C 1
ATOM 1235 O O . GLY A 1 169 ? 2.027 7.204 -12.347 1.00 98.06 169 GLY A O 1
ATOM 1236 N N . TYR A 1 170 ? 2.515 7.833 -10.248 1.00 98.69 170 TYR A N 1
ATOM 1237 C CA . TYR A 1 170 ? 3.329 6.679 -9.895 1.00 98.69 170 TYR A CA 1
ATOM 1238 C C . TYR A 1 170 ? 3.078 6.238 -8.454 1.00 98.69 170 TYR A C 1
ATOM 1240 O O . TYR A 1 170 ? 2.881 7.074 -7.565 1.00 98.69 170 TYR A O 1
ATOM 1248 N N . ILE A 1 171 ? 3.180 4.930 -8.230 1.00 98.56 171 ILE A N 1
ATOM 1249 C CA . ILE A 1 171 ? 3.229 4.297 -6.909 1.00 98.56 171 ILE A CA 1
ATOM 1250 C C . ILE A 1 171 ? 4.551 3.548 -6.782 1.00 98.56 171 ILE A C 1
ATOM 1252 O O . ILE A 1 171 ? 4.997 2.935 -7.747 1.00 98.56 171 ILE A O 1
ATOM 1256 N N . ARG A 1 172 ? 5.177 3.589 -5.604 1.00 98.81 172 A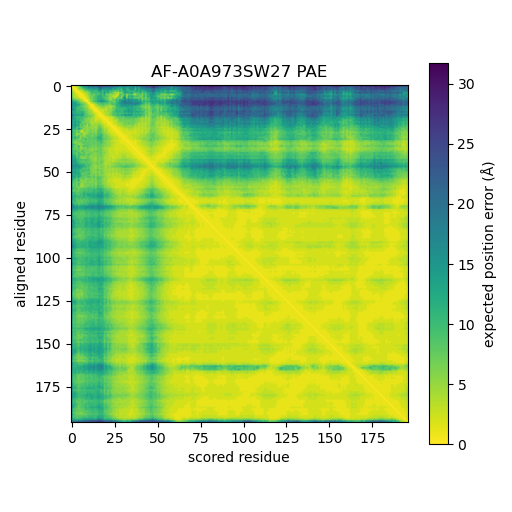RG A N 1
ATOM 1257 C CA . ARG A 1 172 ? 6.380 2.816 -5.274 1.00 98.81 172 ARG A CA 1
ATOM 1258 C C . ARG A 1 172 ? 6.223 2.147 -3.922 1.00 98.81 172 ARG A C 1
ATOM 1260 O O . ARG A 1 172 ? 5.838 2.794 -2.950 1.00 98.81 172 ARG A O 1
ATOM 1267 N N . VAL A 1 173 ? 6.597 0.878 -3.860 1.00 98.88 173 VAL A N 1
ATOM 1268 C CA . VAL A 1 173 ? 6.809 0.143 -2.616 1.00 98.88 173 VAL A CA 1
ATOM 1269 C C . VAL A 1 173 ? 8.310 0.099 -2.383 1.00 98.88 173 VAL A C 1
ATOM 1271 O O . VAL A 1 173 ? 9.056 -0.457 -3.188 1.00 98.88 173 VAL A O 1
ATOM 1274 N N . ARG A 1 174 ? 8.764 0.742 -1.309 1.00 98.88 174 ARG A N 1
ATOM 1275 C CA . ARG A 1 174 ? 10.176 0.817 -0.937 1.00 98.88 174 ARG A CA 1
ATOM 1276 C C . ARG A 1 174 ? 10.402 0.082 0.369 1.00 98.88 174 ARG A C 1
ATOM 1278 O O . ARG A 1 174 ? 9.830 0.450 1.396 1.00 98.88 174 ARG A O 1
ATOM 1285 N N . GLY A 1 175 ? 11.269 -0.916 0.329 1.00 98.75 175 GLY A N 1
ATOM 1286 C CA . GLY A 1 175 ? 11.733 -1.616 1.507 1.00 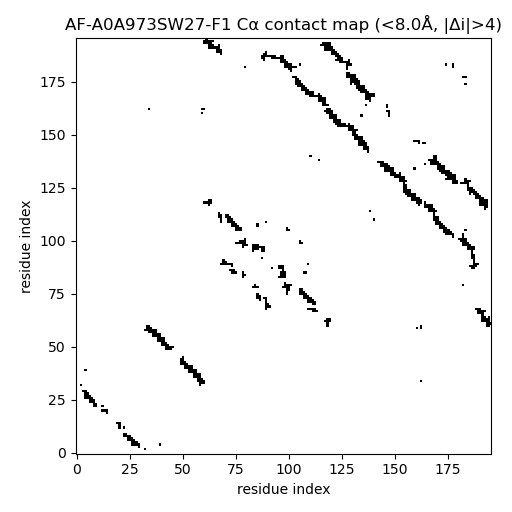98.75 175 GLY A CA 1
ATOM 1287 C C . GLY A 1 175 ? 12.427 -0.700 2.511 1.00 98.75 175 GLY A C 1
ATOM 1288 O O . GLY A 1 175 ? 13.007 0.333 2.167 1.00 98.75 175 GLY A O 1
ATOM 1289 N N . VAL A 1 176 ? 12.354 -1.093 3.778 1.00 98.75 176 VAL A N 1
ATOM 1290 C CA . VAL A 1 176 ? 13.150 -0.508 4.865 1.00 98.75 176 VAL A CA 1
ATOM 1291 C C . VAL A 1 176 ? 13.804 -1.600 5.708 1.00 98.75 176 VAL A C 1
ATOM 1293 O O . VAL A 1 176 ? 14.898 -1.389 6.223 1.00 98.75 176 VAL A O 1
ATOM 1296 N N . ARG A 1 177 ? 13.134 -2.744 5.892 1.00 98.75 177 ARG A N 1
ATOM 1297 C CA . ARG A 1 177 ? 13.682 -3.925 6.564 1.00 98.75 177 ARG A CA 1
ATOM 1298 C C . ARG A 1 177 ? 13.019 -5.192 6.031 1.00 98.75 177 ARG A C 1
ATOM 1300 O O . ARG A 1 177 ? 11.793 -5.322 6.123 1.00 98.75 177 ARG A O 1
ATOM 1307 N N . ARG A 1 178 ? 13.823 -6.138 5.551 1.00 98.75 178 ARG A N 1
ATOM 1308 C CA . ARG A 1 178 ? 13.377 -7.479 5.137 1.00 98.75 178 ARG A CA 1
ATOM 1309 C C . ARG A 1 178 ? 12.940 -8.305 6.344 1.00 98.75 178 ARG A C 1
ATOM 1311 O O . ARG A 1 178 ? 13.486 -8.162 7.437 1.00 98.75 178 ARG A O 1
ATOM 1318 N N . ALA A 1 179 ? 11.916 -9.137 6.159 1.00 98.44 179 ALA A N 1
ATOM 1319 C CA . ALA A 1 179 ? 11.466 -10.077 7.187 1.00 98.44 179 ALA A CA 1
ATOM 1320 C C . ALA A 1 179 ? 12.315 -11.359 7.228 1.00 98.44 179 ALA A C 1
ATOM 1322 O O . ALA A 1 179 ? 12.341 -12.056 8.240 1.00 98.44 179 ALA A O 1
ATOM 1323 N N . THR A 1 180 ? 13.015 -11.661 6.134 1.00 98.25 180 THR A N 1
ATOM 1324 C CA . THR A 1 180 ? 13.810 -12.877 5.943 1.00 98.25 180 THR A CA 1
ATOM 1325 C C . THR A 1 180 ? 15.235 -12.528 5.493 1.00 98.25 180 THR A C 1
ATOM 1327 O O . THR A 1 180 ? 15.585 -11.358 5.332 1.00 98.25 180 THR A O 1
ATOM 1330 N N . ALA A 1 181 ? 16.080 -13.542 5.283 1.00 98.06 181 ALA A N 1
ATOM 1331 C CA . ALA A 1 181 ? 17.414 -13.353 4.708 1.00 98.06 181 ALA A CA 1
ATOM 1332 C C . ALA A 1 181 ? 17.390 -13.054 3.193 1.00 98.06 181 ALA A C 1
ATOM 1334 O O . ALA A 1 181 ? 18.396 -12.589 2.654 1.00 98.06 181 ALA A O 1
ATOM 1335 N N . PHE A 1 182 ? 16.264 -13.300 2.517 1.00 98.31 182 PHE A N 1
ATOM 1336 C CA . PHE A 1 182 ? 16.085 -13.113 1.074 1.00 98.31 182 PHE A CA 1
ATOM 1337 C C . PHE A 1 182 ? 15.749 -11.658 0.721 1.00 98.31 182 PHE A C 1
ATOM 1339 O O . PHE A 1 182 ? 15.504 -10.847 1.616 1.00 98.31 182 PHE A O 1
ATOM 1346 N N . GLY A 1 183 ? 15.779 -11.310 -0.571 1.00 98.56 183 GLY A N 1
ATOM 1347 C CA . GLY A 1 183 ? 15.230 -10.045 -1.077 1.00 98.56 183 GLY A CA 1
ATOM 1348 C C . GLY A 1 183 ? 13.709 -9.968 -0.905 1.00 98.56 183 GLY A C 1
ATOM 1349 O O . GLY A 1 183 ? 13.077 -10.948 -0.523 1.00 98.56 183 GLY A O 1
ATOM 1350 N N . TYR A 1 184 ? 13.111 -8.810 -1.170 1.00 98.88 184 TYR A N 1
ATOM 1351 C CA . TYR A 1 184 ? 11.655 -8.672 -1.159 1.00 98.88 184 TYR A CA 1
ATOM 1352 C C . TYR A 1 184 ? 11.036 -9.363 -2.369 1.00 98.88 184 TYR A C 1
ATOM 1354 O O . TYR A 1 184 ? 11.610 -9.301 -3.453 1.00 98.88 184 TYR A O 1
ATOM 1362 N N . SER A 1 185 ? 9.845 -9.942 -2.223 1.00 98.75 185 SER A N 1
ATOM 1363 C CA . SER A 1 185 ? 9.117 -10.504 -3.356 1.00 98.75 185 SER A CA 1
ATOM 1364 C C . SER A 1 185 ? 7.611 -10.255 -3.297 1.00 98.75 185 SER A C 1
ATOM 1366 O O . SER A 1 185 ? 6.972 -10.447 -2.262 1.00 98.75 185 SER A O 1
ATOM 1368 N N . LEU A 1 186 ? 7.059 -9.810 -4.427 1.00 98.75 186 LEU A N 1
ATOM 1369 C CA . LEU A 1 186 ? 5.654 -9.447 -4.615 1.00 98.75 186 LEU A CA 1
ATOM 1370 C C . LEU A 1 186 ? 5.103 -10.173 -5.840 1.00 98.75 186 LEU A C 1
ATOM 1372 O O . LEU A 1 186 ? 5.648 -10.019 -6.932 1.00 98.75 186 LEU A O 1
ATOM 1376 N N . TYR A 1 187 ? 4.002 -10.895 -5.655 1.00 98.75 187 TYR A N 1
ATOM 1377 C CA . TYR A 1 187 ? 3.176 -11.422 -6.740 1.00 98.75 187 TYR A CA 1
ATOM 1378 C C . TYR A 1 187 ? 2.434 -10.306 -7.479 1.00 98.75 187 TYR A C 1
ATOM 1380 O O . TYR A 1 187 ? 2.189 -10.404 -8.669 1.00 98.75 187 TYR A O 1
ATOM 1388 N N . GLY A 1 188 ? 2.083 -9.216 -6.793 1.00 98.31 188 GLY A N 1
ATOM 1389 C CA . GLY A 1 188 ? 1.279 -8.167 -7.405 1.00 98.31 188 GLY A CA 1
ATOM 1390 C C . GLY A 1 188 ? 1.138 -6.921 -6.549 1.00 98.31 188 GLY A C 1
ATOM 1391 O O . GLY A 1 188 ? 1.280 -6.954 -5.322 1.00 98.31 188 GLY A O 1
ATOM 1392 N N . ILE A 1 189 ? 0.840 -5.815 -7.223 1.00 98.75 189 ILE A N 1
ATOM 1393 C CA . ILE A 1 189 ? 0.392 -4.566 -6.620 1.00 98.75 189 ILE A CA 1
ATOM 1394 C C . ILE A 1 189 ? -0.918 -4.182 -7.296 1.00 98.75 189 ILE A C 1
ATOM 1396 O O . ILE A 1 189 ? -0.972 -4.069 -8.514 1.00 98.75 189 ILE A O 1
ATOM 1400 N N . GLU A 1 190 ? -1.937 -3.879 -6.505 1.00 98.56 190 GLU A N 1
ATOM 1401 C CA . GLU A 1 190 ? -3.155 -3.231 -6.986 1.00 98.56 190 GLU A CA 1
ATOM 1402 C C . GLU A 1 190 ? -3.232 -1.819 -6.405 1.00 98.56 190 GLU A C 1
ATOM 1404 O O . GLU A 1 190 ? -2.860 -1.583 -5.252 1.00 98.56 190 GLU A O 1
ATOM 1409 N N . ALA A 1 191 ? -3.751 -0.858 -7.164 1.00 98.12 191 ALA A N 1
ATOM 1410 C CA . ALA A 1 191 ? -3.980 0.498 -6.676 1.00 98.12 191 ALA A CA 1
ATOM 1411 C C . ALA A 1 191 ? -5.378 0.976 -7.052 1.00 98.12 191 ALA A C 1
ATOM 1413 O O . ALA A 1 191 ? -5.790 0.899 -8.206 1.00 98.12 191 ALA A O 1
ATOM 1414 N N . TYR A 1 192 ? -6.088 1.547 -6.081 1.00 98.00 192 TYR A N 1
ATOM 1415 C CA . TYR A 1 192 ? -7.471 1.977 -6.258 1.00 98.00 192 TYR A CA 1
ATOM 1416 C C . TYR A 1 192 ? -7.629 3.462 -5.972 1.00 98.00 192 TYR A C 1
ATOM 1418 O O . TYR A 1 192 ? -7.131 3.979 -4.966 1.00 98.00 192 TYR A O 1
ATOM 1426 N N . ALA A 1 193 ? -8.350 4.150 -6.854 1.00 96.81 193 ALA A N 1
ATOM 1427 C CA . ALA A 1 193 ? -8.646 5.565 -6.696 1.00 96.81 193 ALA A CA 1
ATOM 1428 C C . ALA A 1 193 ? -9.604 5.805 -5.523 1.00 96.81 193 ALA A C 1
ATOM 1430 O O . ALA A 1 193 ? -10.454 4.968 -5.216 1.00 96.81 193 ALA A O 1
ATOM 1431 N N . VAL A 1 194 ? -9.491 6.983 -4.907 1.00 95.62 194 VAL A N 1
ATOM 1432 C CA . VAL A 1 194 ? -10.545 7.522 -4.043 1.00 95.62 194 VAL A CA 1
ATOM 1433 C C . VAL A 1 194 ? -11.826 7.651 -4.868 1.00 95.62 194 VAL A C 1
ATOM 1435 O O . VAL A 1 194 ? -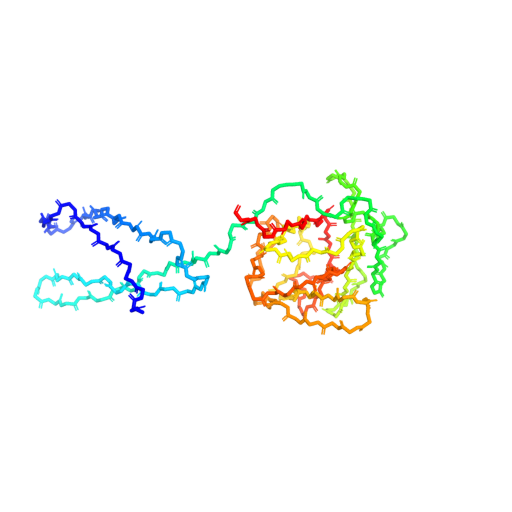11.824 8.273 -5.930 1.00 95.62 194 VAL A O 1
ATOM 1438 N N . THR A 1 195 ? -12.915 7.079 -4.367 1.00 89.75 195 THR A N 1
ATOM 1439 C CA . THR A 1 195 ? -14.254 7.171 -4.951 1.00 89.75 195 THR A CA 1
ATOM 1440 C C . THR A 1 195 ? -15.097 8.151 -4.142 1.00 89.75 195 THR A C 1
ATOM 1442 O O . THR A 1 195 ? -15.023 8.160 -2.912 1.00 89.75 195 THR A O 1
ATOM 1445 N N . GLY A 1 196 ? -15.869 8.987 -4.837 1.00 69.56 196 GLY A N 1
ATOM 1446 C CA . GLY A 1 196 ? -16.879 9.863 -4.238 1.00 69.56 196 GLY A CA 1
ATOM 1447 C C . GLY A 1 196 ? -18.198 9.137 -4.056 1.00 69.56 196 GLY A C 1
ATOM 1448 O O . GLY A 1 196 ? -18.590 8.438 -5.016 1.00 69.56 196 GLY A O 1
#

Sequence (196 aa):
LPISVAVRTPGARTLRRGGTVRLPLAVTVPAGTAPGTYTVPVRFTVAGRTVERPVTVRVHLPAGGRDLVPGGLATSSGDETPDFPAAAVADGDPATRWSSPVDDSAWVQVRLRTPARVGKVVLHWQDAYAARYQVQTSADGVTWHTAVTVADGGGGDETVWLDGAGQAGYIRVRGVRRATAFGYSLYGIEAYAVTG

Radius of gyration: 21.16 Å; Cα contacts (8 Å, |Δi|>4): 485; chains: 1; bounding box: 48×38×60 Å

Mean predicted aligned error: 6.07 Å

Nearest PDB structures (foldseek):
  6orh-assembly1_A  TM=8.784E-01  e=1.381E-08  Streptococcus pneumoniae TIGR4
  2yc2-assembly2_B  TM=8.612E-01  e=2.116E-06  Chlamydomonas reinhardtii
  2yc4-assembly1_A  TM=8.529E-01  e=4.608E-06  Chlamydomonas reinhardtii
  2yc4-assembly1_B  TM=8.371E-01  e=2.889E-06  Chlamydomonas reinhardtii
  4a42-assembly2_B  TM=8.094E-01  e=2.229E-06  Clostridium perfringens

Secondary structure (DSSP, 8-state):
-----EEE-SS--PPPTT-------EEEPPTTPPSEEEEEEEEEEETTEEEEEEEEEEE---EESS-S-TTPEEEES--SSTTS-GGGGGS--TT--EE--S-TT-EEEEEEEEEEEEEEEEEEE-SS-EEEEEEEEESSSSS-EEEEEESS---SEEEEE-TT--EEEEEEEEEEEESSSSPPEEEEEEEEEEP-

Foldseek 3Di:
DDQDKDKDWPDDDDDDPPGDDDTDIDIDGDPPPAFDKDWDWDWDADPNDIDIDIDIDGDFFDWDDDWQQAPWDKQKPAFPDPQQGLCQQHPPDLVHKTWHAQDQFIKMKTQGPDWAAWFKKKFAWDPFAAQKKFKWFAAPVPDIDGQDIDNGDDHGIDMDGRRVGDIGRMIMITGNGIPDSGTTMTSYMTTTHRDD

pLDDT: mean 91.41, std 11.45, range [40.66, 98.94]

Solvent-accessible surface area (backbone atoms only — not comparable to full-atom values): 10919 Å² total; per-residue (Å²): 129,87,88,73,74,52,74,51,64,96,66,93,78,88,75,56,92,96,62,86,76,86,78,70,74,50,78,49,81,58,89,88,64,71,60,46,80,44,76,47,78,44,76,49,73,56,96,89,42,79,46,78,48,76,44,81,44,78,43,70,58,52,51,45,84,70,66,46,28,68,82,27,56,43,43,52,76,51,46,60,44,89,89,19,35,41,50,25,28,29,68,83,41,83,89,40,32,18,27,28,43,79,46,41,73,39,32,41,32,37,38,37,82,62,71,38,41,43,20,31,36,38,37,33,32,36,93,33,17,44,27,17,32,32,43,29,38,14,66,79,78,76,63,76,43,77,57,39,75,46,74,77,44,83,40,44,79,42,80,47,72,23,71,87,43,60,70,23,24,23,44,31,48,31,39,62,30,54,64,50,91,54,24,44,27,28,26,31,46,41,34,17,32,54,52,133